Protein AF-A0A482Z5P5-F1 (afdb_monomer_lite)

Foldseek 3Di:
DDDDDDDDDDDPPPPPPPDVVQLVLQFLAQAKKKKWKFFADALPPVRTDDTQDIDTFHAHQVDPASDWFRWDDDPPDDIWGWGWHTHRQKIKIFGCVVVVPDLRPKDAAQGWIDMKIFRPVCPHAFWLDKDKDQVLAAPQQDPVSWDDFGTMTDRTRNRGIAGDQVVPPDDDDDRPDHQQACVDPVRGSGMMMMRTGGQRPDDDDVVLVVLLLVLCCVVCCVQAVDWDDFTHDNSWRWIAHPVRRKIWTDHHQWTWIADPVVVGIDTPGGPVLSSFVSPDDPVLVVVVLVVVCVVCVVQAPDWDPFDDDPQWGWIARPVNRKIWTDTSQWIWIADVVVVGIDTPGGPVVD

Radius of gyration: 29.52 Å; chains: 1; bounding box: 76×57×91 Å

pLDDT: mean 81.05, std 18.07, range [24.02, 98.38]

Structure (mmCIF, N/CA/C/O backbone):
data_AF-A0A482Z5P5-F1
#
_entry.id   AF-A0A482Z5P5-F1
#
loop_
_atom_site.group_PDB
_atom_site.id
_atom_site.type_symbol
_atom_site.label_atom_id
_atom_site.label_alt_id
_atom_site.label_comp_id
_atom_site.label_asym_id
_atom_site.label_entity_id
_atom_site.label_seq_id
_atom_site.pdbx_PDB_ins_code
_atom_site.Cartn_x
_atom_site.Cartn_y
_atom_site.Cartn_z
_atom_site.occupancy
_atom_site.B_iso_or_equiv
_atom_site.auth_seq_id
_atom_site.auth_comp_id
_atom_site.auth_asym_id
_atom_site.auth_atom_id
_atom_site.pdbx_PDB_model_num
ATOM 1 N N . MET A 1 1 ? -52.130 28.097 5.987 1.00 41.81 1 MET A N 1
ATOM 2 C CA . MET A 1 1 ? -51.479 27.699 4.724 1.00 41.81 1 MET A CA 1
ATOM 3 C C . MET A 1 1 ? -51.008 28.960 4.010 1.00 41.81 1 MET A C 1
ATOM 5 O O . MET A 1 1 ? -51.827 29.664 3.442 1.00 41.81 1 MET A O 1
ATOM 9 N N . ASN A 1 2 ? -49.731 29.311 4.159 1.00 24.73 2 ASN A N 1
ATOM 10 C CA . ASN A 1 2 ? -48.954 30.056 3.166 1.00 24.73 2 ASN A CA 1
ATOM 11 C C . ASN A 1 2 ? -47.502 30.125 3.643 1.00 24.73 2 ASN A C 1
ATOM 13 O O . ASN A 1 2 ? -47.213 30.631 4.726 1.00 24.73 2 ASN A O 1
ATOM 17 N N . PHE A 1 3 ? -46.623 29.542 2.836 1.00 25.72 3 PHE A N 1
ATOM 18 C CA . PHE A 1 3 ? -45.192 29.434 3.066 1.00 25.72 3 PHE A CA 1
ATOM 19 C C . PHE A 1 3 ? -44.537 30.815 2.976 1.00 25.72 3 PHE A C 1
ATOM 21 O O . PHE A 1 3 ? -44.643 31.492 1.953 1.00 25.72 3 PHE A O 1
ATOM 28 N N . LYS A 1 4 ? -43.808 31.214 4.022 1.00 24.47 4 LYS A N 1
ATOM 29 C CA . LYS A 1 4 ? -42.793 32.263 3.908 1.00 24.47 4 LYS A CA 1
ATOM 30 C C . LYS A 1 4 ? -41.506 31.619 3.398 1.00 24.47 4 LYS A C 1
ATOM 32 O O . LYS A 1 4 ? -40.891 30.823 4.099 1.00 24.47 4 LYS A O 1
ATOM 37 N N . LYS A 1 5 ? -41.131 31.974 2.166 1.00 26.45 5 LYS A N 1
ATOM 38 C CA . LYS A 1 5 ? -39.799 31.749 1.598 1.00 26.45 5 LYS A CA 1
ATOM 39 C C . LYS A 1 5 ? -38.759 32.429 2.487 1.00 26.45 5 LYS A C 1
ATOM 41 O O . LYS A 1 5 ? -38.829 33.641 2.682 1.00 26.45 5 LYS A O 1
ATOM 46 N N . ILE A 1 6 ? -37.807 31.649 2.984 1.00 25.47 6 ILE A N 1
ATOM 47 C CA . ILE A 1 6 ? -36.538 32.155 3.498 1.00 25.47 6 ILE A CA 1
ATOM 48 C C . ILE A 1 6 ? -35.552 32.067 2.335 1.00 25.47 6 ILE A C 1
ATOM 50 O O . ILE A 1 6 ? -35.284 30.991 1.807 1.00 25.47 6 ILE A O 1
ATOM 54 N N . THR A 1 7 ? -35.095 33.228 1.890 1.00 30.42 7 THR A N 1
ATOM 55 C CA . THR A 1 7 ? -33.962 33.409 0.981 1.00 30.42 7 THR A CA 1
ATOM 56 C C . THR A 1 7 ? -32.735 33.797 1.795 1.00 30.42 7 THR A C 1
ATOM 58 O O . THR A 1 7 ? -32.879 34.507 2.791 1.00 30.42 7 THR A O 1
ATOM 61 N N . ALA A 1 8 ? -31.568 33.422 1.259 1.00 24.61 8 ALA A N 1
ATOM 62 C CA . ALA A 1 8 ? -30.198 33.658 1.730 1.00 24.61 8 ALA A CA 1
ATOM 63 C C . ALA A 1 8 ? -29.669 32.525 2.641 1.00 24.61 8 ALA A C 1
ATOM 65 O O . ALA A 1 8 ? -30.400 32.007 3.472 1.00 24.61 8 ALA A O 1
ATOM 66 N N . TYR A 1 9 ? -28.446 32.019 2.489 1.00 24.72 9 TYR A N 1
ATOM 67 C CA . TYR A 1 9 ? -27.211 32.657 2.040 1.00 24.72 9 TYR A CA 1
ATOM 68 C C . TYR A 1 9 ? -26.299 31.670 1.289 1.00 24.72 9 TYR A C 1
ATOM 70 O O . TYR A 1 9 ? -26.324 30.474 1.547 1.00 24.72 9 TYR A O 1
ATOM 78 N N . SER A 1 10 ? -25.512 32.236 0.372 1.00 24.02 10 SER A N 1
ATOM 79 C CA . SER A 1 10 ? -24.169 31.841 -0.064 1.00 24.02 10 SER A CA 1
ATOM 80 C C . SER A 1 10 ? -23.737 30.383 0.135 1.00 24.02 10 SER A C 1
ATOM 82 O O . SER A 1 10 ? -23.422 29.964 1.246 1.00 24.02 10 SER A O 1
ATOM 84 N N . LEU A 1 11 ? -23.552 29.673 -0.985 1.00 24.98 11 LEU A N 1
ATOM 85 C CA . LEU A 1 11 ? -22.510 28.653 -1.081 1.00 24.98 11 LEU A CA 1
ATOM 86 C C . LEU A 1 11 ? -21.172 29.312 -0.705 1.00 24.98 11 LEU A C 1
ATOM 88 O O . LEU A 1 11 ? -20.537 29.955 -1.538 1.00 24.98 11 LEU A O 1
ATOM 92 N N . LEU A 1 12 ? -20.741 29.165 0.546 1.00 24.78 12 LEU A N 1
ATOM 93 C CA . LEU A 1 12 ? -19.316 29.043 0.801 1.00 24.78 12 LEU A CA 1
ATOM 94 C C . LEU A 1 12 ? -18.946 27.652 0.282 1.00 24.78 12 LEU A C 1
ATOM 96 O O . LEU A 1 12 ? -19.248 26.648 0.925 1.00 24.78 12 LEU A O 1
ATOM 100 N N . LEU A 1 13 ? -18.305 27.592 -0.888 1.00 25.50 13 LEU A N 1
ATOM 101 C CA . LEU A 1 13 ? -17.316 26.545 -1.102 1.00 25.50 13 LEU A CA 1
ATOM 102 C C . LEU A 1 13 ? -16.268 26.753 -0.008 1.00 25.50 13 LEU A C 1
ATOM 104 O O . LEU A 1 13 ? -15.369 27.581 -0.144 1.00 25.50 13 LEU A O 1
ATOM 108 N N . ALA A 1 14 ? -16.421 26.046 1.107 1.00 27.75 14 ALA A N 1
ATOM 109 C CA . ALA A 1 14 ? -15.291 25.738 1.953 1.00 27.75 14 ALA A CA 1
ATOM 110 C C . ALA A 1 14 ? -14.408 24.812 1.113 1.00 27.75 14 ALA A C 1
ATOM 112 O O . ALA A 1 14 ? -14.596 23.598 1.091 1.00 27.75 14 ALA A O 1
ATOM 113 N N . GLY A 1 15 ? -13.495 25.414 0.347 1.00 24.78 15 GLY A N 1
ATOM 114 C CA . GLY A 1 15 ? -12.270 24.729 -0.014 1.00 24.78 15 GLY A CA 1
ATOM 115 C C . GLY A 1 15 ? -11.677 24.251 1.300 1.00 24.78 15 GLY A C 1
ATOM 116 O O . GLY A 1 15 ? -11.382 25.065 2.176 1.00 24.78 15 GLY A O 1
ATOM 117 N N . ILE A 1 16 ? -11.621 22.935 1.473 1.00 29.23 16 ILE A N 1
ATOM 118 C CA . ILE A 1 16 ? -10.855 22.327 2.547 1.00 29.23 16 ILE A CA 1
ATOM 119 C C . ILE A 1 16 ? -9.427 22.780 2.269 1.00 29.23 16 ILE A C 1
ATOM 121 O O . ILE A 1 16 ? -8.788 22.307 1.332 1.00 29.23 16 ILE A O 1
ATOM 125 N N . ALA A 1 17 ? -8.969 23.785 3.010 1.00 28.83 17 ALA A N 1
ATOM 126 C CA . ALA A 1 17 ? -7.560 24.088 3.101 1.00 28.83 17 ALA A CA 1
ATOM 127 C C . ALA A 1 17 ? -6.942 22.875 3.798 1.00 28.83 17 ALA A C 1
ATOM 129 O O . ALA A 1 17 ? -6.927 22.801 5.025 1.00 28.83 17 ALA A O 1
ATOM 130 N N . MET A 1 18 ? -6.536 21.880 3.005 1.00 29.53 18 MET A N 1
ATOM 131 C CA . MET A 1 18 ? -5.631 20.846 3.478 1.00 29.53 18 MET A CA 1
ATOM 132 C C . MET A 1 18 ? -4.416 21.590 4.019 1.00 29.53 18 MET A C 1
ATOM 134 O O . MET A 1 18 ? -3.869 22.471 3.347 1.00 29.53 18 MET A O 1
ATOM 138 N N . SER A 1 19 ? -4.074 21.336 5.280 1.00 29.36 19 SER A N 1
ATOM 139 C CA . SER A 1 19 ? -2.863 21.911 5.843 1.00 29.36 19 SER A CA 1
ATOM 140 C C . SER A 1 19 ? -1.690 21.481 4.948 1.00 29.36 19 SER A C 1
ATOM 142 O O . SER A 1 19 ? -1.684 20.350 4.460 1.00 29.36 19 SER A O 1
ATOM 144 N N . PRO A 1 20 ? -0.675 22.334 4.732 1.00 33.88 20 PRO A N 1
ATOM 145 C CA . PRO A 1 20 ? 0.528 21.925 4.007 1.00 33.88 20 PRO A CA 1
ATOM 146 C C . PRO A 1 20 ? 1.184 20.674 4.621 1.00 33.88 20 PRO A C 1
ATOM 148 O O . PRO A 1 20 ? 1.916 19.969 3.946 1.00 33.88 20 PRO A O 1
ATOM 151 N N . HIS A 1 21 ? 0.899 20.384 5.896 1.00 33.69 21 HIS A N 1
ATOM 152 C CA . HIS A 1 21 ? 1.385 19.206 6.615 1.00 33.69 21 HIS A CA 1
ATOM 153 C C . HIS A 1 21 ? 0.629 17.921 6.226 1.00 33.69 21 HIS A C 1
ATOM 155 O O . HIS A 1 21 ? 1.246 16.871 6.154 1.00 33.69 21 HIS A O 1
ATOM 161 N N . ALA A 1 22 ? -0.671 17.999 5.907 1.00 34.62 22 ALA A N 1
ATOM 162 C CA . ALA A 1 22 ? -1.450 16.852 5.426 1.00 34.62 22 ALA A CA 1
ATOM 163 C C . ALA A 1 22 ? -1.138 16.486 3.962 1.00 34.62 22 ALA A C 1
ATOM 165 O O . ALA A 1 22 ? -1.352 15.349 3.560 1.00 34.62 22 ALA A O 1
ATOM 166 N N . LEU A 1 23 ? -0.639 17.444 3.169 1.00 38.25 23 LEU A N 1
ATOM 167 C CA . LEU A 1 23 ? -0.123 17.180 1.819 1.00 38.25 23 LEU A CA 1
ATOM 168 C C . LEU A 1 23 ? 1.285 16.567 1.859 1.00 38.25 23 LEU A C 1
ATOM 170 O O . LEU A 1 23 ? 1.574 15.694 1.051 1.00 38.25 23 LEU A O 1
ATOM 174 N N . ALA A 1 24 ? 2.126 16.971 2.819 1.00 48.16 24 ALA A N 1
ATOM 175 C CA . ALA A 1 24 ? 3.441 16.365 3.036 1.00 48.16 24 ALA A CA 1
ATOM 176 C C . ALA A 1 24 ? 3.346 14.906 3.525 1.00 48.16 24 ALA A C 1
ATOM 178 O O . ALA A 1 24 ? 4.151 14.081 3.126 1.00 48.16 24 ALA A O 1
ATOM 179 N N . ALA A 1 25 ? 2.327 14.563 4.323 1.00 56.69 25 ALA A N 1
ATOM 180 C CA . ALA A 1 25 ? 2.115 13.201 4.831 1.00 56.69 25 ALA A CA 1
ATOM 181 C C . ALA A 1 25 ? 1.677 12.174 3.765 1.00 56.69 25 ALA A C 1
ATOM 183 O O . ALA A 1 25 ? 1.502 11.005 4.082 1.00 56.69 25 ALA A O 1
ATOM 184 N N . GLN A 1 26 ? 1.450 12.589 2.517 1.00 74.25 26 GLN A N 1
ATOM 185 C CA . GLN A 1 26 ? 1.104 11.698 1.404 1.00 74.25 26 GLN A CA 1
ATOM 186 C C . GLN A 1 26 ? 1.972 12.012 0.187 1.00 74.25 26 GLN A C 1
ATOM 188 O O . GLN A 1 26 ? 1.473 12.048 -0.933 1.00 74.25 26 GLN A O 1
ATOM 193 N N . SER A 1 27 ? 3.246 12.315 0.410 1.00 84.69 27 SER A N 1
ATOM 194 C CA . SER A 1 27 ? 4.176 12.719 -0.636 1.00 84.69 27 SER A CA 1
ATOM 195 C C . SER A 1 27 ? 5.516 12.020 -0.454 1.00 84.69 27 SER A C 1
ATOM 197 O O . SER A 1 27 ? 5.921 11.742 0.670 1.00 84.69 27 SER A O 1
ATOM 199 N N . PHE A 1 28 ? 6.208 11.778 -1.562 1.00 90.62 28 PHE A N 1
ATOM 200 C CA . PHE A 1 28 ? 7.617 11.416 -1.577 1.00 90.62 28 PHE A CA 1
ATOM 201 C C . PHE A 1 28 ? 8.523 12.616 -1.255 1.00 90.62 28 PHE A C 1
ATOM 203 O O . PHE A 1 28 ? 9.657 12.414 -0.836 1.00 90.62 28 PHE A O 1
ATOM 210 N N . ASP A 1 29 ? 8.045 13.857 -1.418 1.00 88.88 29 ASP A N 1
ATOM 211 C CA . ASP A 1 29 ? 8.846 15.083 -1.275 1.00 88.88 29 ASP A CA 1
ATOM 212 C C . ASP A 1 29 ? 9.630 15.136 0.047 1.00 88.88 29 ASP A C 1
ATOM 214 O O . ASP A 1 29 ? 9.062 15.095 1.141 1.00 88.88 29 ASP A O 1
ATOM 218 N N . GLY A 1 30 ? 10.955 15.252 -0.058 1.00 84.25 30 GLY A N 1
ATOM 219 C CA . GLY A 1 30 ? 11.864 15.315 1.085 1.00 84.25 30 GLY A CA 1
ATOM 220 C C . GLY A 1 30 ? 12.262 13.962 1.685 1.00 84.25 30 GLY A C 1
ATOM 221 O O . GLY A 1 30 ? 13.045 13.954 2.638 1.00 84.25 30 GLY A O 1
ATOM 222 N N . HIS A 1 31 ? 11.783 12.846 1.131 1.00 89.12 31 HIS A N 1
ATOM 223 C CA . HIS A 1 31 ? 12.165 11.492 1.525 1.00 89.12 31 HIS A CA 1
ATOM 224 C C . HIS A 1 31 ? 13.231 10.910 0.591 1.00 89.12 31 HIS A C 1
ATOM 226 O O . HIS A 1 31 ? 13.295 11.231 -0.598 1.00 89.12 31 HIS A O 1
ATOM 232 N N . THR A 1 32 ? 14.082 10.043 1.135 1.00 93.81 32 THR A N 1
ATOM 233 C CA . THR A 1 32 ? 15.056 9.287 0.341 1.00 93.81 32 THR A CA 1
ATOM 234 C C . THR A 1 32 ? 14.446 7.943 -0.034 1.00 93.81 32 THR A C 1
ATOM 236 O O . THR A 1 32 ? 14.046 7.186 0.844 1.00 93.81 32 THR A O 1
ATOM 239 N N . VAL A 1 33 ? 14.413 7.632 -1.328 1.00 96.81 33 VAL A N 1
ATOM 240 C CA . VAL A 1 33 ? 13.969 6.337 -1.854 1.00 96.81 33 VAL A CA 1
ATOM 241 C C . VAL A 1 33 ? 15.166 5.643 -2.488 1.00 96.81 33 VAL A C 1
ATOM 243 O O . VAL A 1 33 ? 15.845 6.221 -3.339 1.00 96.81 33 VAL A O 1
ATOM 246 N N . ASN A 1 34 ? 15.438 4.403 -2.090 1.00 98.06 34 ASN A N 1
ATOM 247 C CA . ASN A 1 34 ? 16.400 3.576 -2.803 1.00 98.06 34 ASN A CA 1
ATOM 248 C C . ASN A 1 34 ? 15.752 3.051 -4.085 1.00 98.06 34 ASN A C 1
ATOM 250 O O . ASN A 1 34 ? 14.667 2.473 -4.052 1.00 98.06 34 ASN A O 1
ATOM 254 N N . VAL A 1 35 ? 16.413 3.283 -5.212 1.00 98.19 35 VAL A N 1
ATOM 255 C CA . VAL A 1 35 ? 16.002 2.820 -6.533 1.00 98.19 35 VAL A CA 1
ATOM 256 C C . VAL A 1 35 ? 17.023 1.802 -7.006 1.00 98.19 35 VAL A C 1
ATOM 258 O O . VAL A 1 35 ? 18.188 2.147 -7.214 1.00 98.19 35 VAL A O 1
ATOM 261 N N . ALA A 1 36 ? 16.584 0.566 -7.209 1.00 97.06 36 ALA A N 1
ATOM 262 C CA . ALA A 1 36 ? 17.395 -0.521 -7.730 1.00 97.06 36 ALA A CA 1
ATOM 263 C C . ALA A 1 36 ? 16.832 -1.048 -9.053 1.00 97.06 36 ALA A C 1
ATOM 265 O O . ALA A 1 36 ? 15.624 -1.012 -9.289 1.00 97.06 36 ALA A O 1
ATOM 266 N N . PHE A 1 37 ? 17.715 -1.551 -9.914 1.00 95.38 37 PHE A N 1
ATOM 267 C CA . PHE A 1 37 ? 17.340 -2.390 -11.047 1.00 95.38 37 PHE A CA 1
ATOM 268 C C . PHE A 1 37 ? 17.748 -3.829 -10.764 1.00 95.38 37 PHE A C 1
ATOM 270 O O . PHE A 1 37 ? 18.923 -4.115 -10.509 1.00 95.38 37 PHE A O 1
ATOM 277 N N . GLU A 1 38 ? 16.767 -4.718 -10.794 1.00 94.94 38 GLU A N 1
ATOM 278 C CA . GLU A 1 38 ? 16.875 -6.087 -10.307 1.00 94.94 38 GLU A CA 1
ATOM 279 C C . GLU A 1 38 ? 16.501 -7.095 -11.395 1.00 94.94 38 GLU A C 1
ATOM 281 O O . GLU A 1 38 ? 15.700 -6.811 -12.287 1.00 94.94 38 GLU A O 1
ATOM 286 N N . ILE A 1 39 ? 17.081 -8.290 -11.306 1.00 92.69 39 ILE A N 1
ATOM 287 C CA . ILE A 1 39 ? 16.745 -9.465 -12.112 1.00 92.69 39 ILE A CA 1
ATOM 288 C C . ILE A 1 39 ? 16.196 -10.532 -11.161 1.00 92.69 39 ILE A C 1
ATOM 290 O O . ILE A 1 39 ? 16.843 -10.852 -10.162 1.00 92.69 39 ILE A O 1
ATOM 294 N N . TRP A 1 40 ? 15.038 -11.110 -11.483 1.00 94.12 40 TRP A N 1
ATOM 295 C CA . TRP A 1 40 ? 14.345 -12.097 -10.646 1.00 94.12 40 TRP A CA 1
ATOM 296 C C . TRP A 1 40 ? 14.181 -13.447 -11.357 1.00 94.12 40 TRP A C 1
ATOM 298 O O . TRP A 1 40 ? 14.089 -13.530 -12.585 1.00 94.12 40 TRP A O 1
ATOM 308 N N . ASP A 1 41 ? 14.118 -14.525 -10.575 1.00 91.25 41 ASP A N 1
ATOM 309 C CA . ASP A 1 41 ? 13.828 -15.878 -11.061 1.00 91.25 41 ASP A CA 1
ATOM 310 C C . ASP A 1 41 ? 12.314 -16.076 -11.226 1.00 91.25 41 ASP A C 1
ATOM 312 O O . ASP A 1 41 ? 11.608 -16.568 -10.342 1.00 91.25 41 ASP A O 1
ATOM 316 N N . GLY A 1 42 ? 11.808 -15.660 -12.386 1.00 88.69 42 GLY A N 1
ATOM 317 C CA . GLY A 1 42 ? 10.381 -15.691 -12.695 1.00 88.69 42 GLY A CA 1
ATOM 318 C C . GLY A 1 42 ? 9.633 -14.470 -12.161 1.00 88.69 42 GLY A C 1
ATOM 319 O O . GLY A 1 42 ? 10.218 -13.430 -11.891 1.00 88.69 42 GLY A O 1
ATOM 320 N N . ASP A 1 43 ? 8.304 -14.552 -12.096 1.00 84.44 43 ASP A N 1
ATOM 321 C CA . ASP A 1 43 ? 7.451 -13.395 -11.756 1.00 84.44 43 ASP A CA 1
ATOM 322 C C . ASP A 1 43 ? 7.342 -13.160 -10.238 1.00 84.44 43 ASP A C 1
ATOM 324 O O . ASP A 1 43 ? 6.733 -12.188 -9.799 1.00 84.44 43 ASP A O 1
ATOM 328 N N . ASP A 1 44 ? 7.940 -14.046 -9.440 1.00 82.44 44 ASP A N 1
ATOM 329 C CA . ASP A 1 44 ? 8.051 -13.909 -7.993 1.00 82.44 44 ASP A CA 1
ATOM 330 C C . ASP A 1 44 ? 9.269 -13.044 -7.640 1.00 82.44 44 ASP A C 1
ATOM 332 O O . ASP A 1 44 ? 10.410 -13.510 -7.621 1.00 82.44 44 ASP A O 1
ATOM 336 N N . VAL A 1 45 ? 9.002 -11.774 -7.338 1.00 85.06 45 VAL A N 1
ATOM 337 C CA . VAL A 1 45 ? 10.020 -10.769 -6.986 1.00 85.06 45 VAL A CA 1
ATOM 338 C C . VAL A 1 45 ? 10.791 -11.101 -5.700 1.00 85.06 45 VAL A C 1
ATOM 340 O O . VAL A 1 45 ? 11.830 -10.502 -5.440 1.00 85.06 45 VAL A O 1
ATOM 343 N N . SER A 1 46 ? 10.346 -12.086 -4.906 1.00 83.69 46 SER A N 1
ATOM 344 C CA . SER A 1 46 ? 11.083 -12.535 -3.716 1.00 83.69 46 SER A CA 1
ATOM 345 C C . SER A 1 46 ? 12.335 -13.362 -4.040 1.00 83.69 46 SER A C 1
ATOM 347 O O . SER A 1 46 ? 13.221 -13.496 -3.192 1.00 83.69 46 SER A O 1
ATOM 349 N N . ASN A 1 47 ? 12.446 -13.898 -5.262 1.00 90.50 47 ASN A N 1
ATOM 350 C CA . ASN A 1 47 ? 13.585 -14.703 -5.699 1.00 90.50 47 ASN A CA 1
ATOM 351 C C . ASN A 1 47 ? 14.565 -13.867 -6.542 1.00 90.50 47 ASN A C 1
ATOM 353 O O . ASN A 1 47 ? 14.677 -14.022 -7.760 1.00 90.50 47 ASN A O 1
ATOM 357 N N . LEU A 1 48 ? 15.253 -12.941 -5.870 1.00 93.56 48 LEU A N 1
ATOM 358 C CA . LEU A 1 48 ? 16.249 -12.044 -6.458 1.00 93.56 48 LEU A CA 1
ATOM 359 C C . LEU A 1 48 ? 17.489 -12.810 -6.951 1.00 93.56 48 LEU A C 1
ATOM 361 O O . LEU A 1 48 ? 18.156 -13.500 -6.177 1.00 93.56 48 LEU A O 1
ATOM 365 N N . LEU A 1 49 ? 17.833 -12.633 -8.229 1.00 92.38 49 LEU A N 1
ATOM 366 C CA . LEU A 1 49 ? 19.033 -13.200 -8.848 1.00 92.38 49 LEU A CA 1
ATOM 367 C C . LEU A 1 49 ? 20.208 -12.220 -8.828 1.00 92.38 49 LEU A C 1
ATOM 369 O O . LEU A 1 49 ? 21.331 -12.61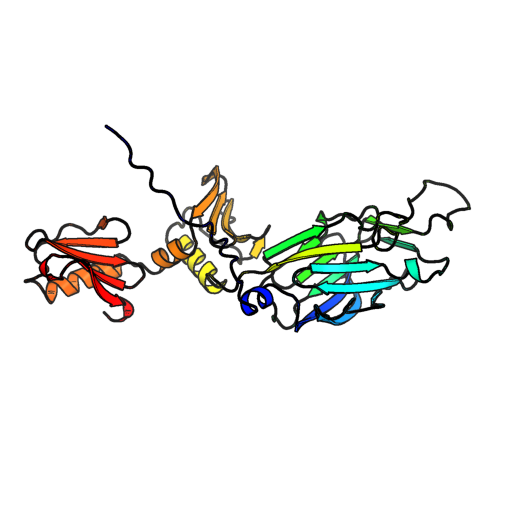7 -8.512 1.00 92.38 49 LEU A O 1
ATOM 373 N N . GLU A 1 50 ? 19.964 -10.955 -9.176 1.00 92.44 50 GLU A N 1
ATOM 374 C CA . GLU A 1 50 ? 21.014 -9.943 -9.324 1.00 92.44 50 GLU A CA 1
ATOM 375 C C . GLU A 1 50 ? 20.461 -8.518 -9.172 1.00 92.44 50 GLU A C 1
ATOM 377 O O . GLU A 1 50 ? 19.340 -8.241 -9.589 1.00 92.44 50 GLU A O 1
ATOM 382 N N . ILE A 1 51 ? 21.274 -7.613 -8.614 1.00 93.38 51 ILE A N 1
ATOM 383 C CA . ILE A 1 51 ? 21.058 -6.158 -8.632 1.00 93.38 51 ILE A CA 1
ATOM 384 C C . ILE A 1 51 ? 22.126 -5.563 -9.547 1.00 93.38 51 ILE A C 1
ATOM 386 O O . ILE A 1 51 ? 23.319 -5.683 -9.262 1.00 93.38 51 ILE A O 1
ATOM 390 N N . THR A 1 52 ? 21.720 -4.932 -10.646 1.00 90.88 52 THR A N 1
ATOM 391 C CA . THR A 1 52 ? 22.658 -4.426 -11.663 1.00 90.88 52 THR A CA 1
ATOM 392 C C . THR A 1 52 ? 23.036 -2.964 -11.436 1.00 90.88 52 THR A C 1
ATOM 394 O O . THR A 1 52 ? 24.095 -2.519 -11.881 1.00 90.88 52 THR A O 1
ATOM 397 N N . ASN A 1 53 ? 22.181 -2.209 -10.744 1.00 93.12 53 ASN A N 1
ATOM 398 C CA . ASN A 1 53 ? 22.448 -0.848 -10.291 1.00 93.12 53 ASN A CA 1
ATOM 399 C C . ASN A 1 53 ? 21.511 -0.483 -9.134 1.00 93.12 53 ASN A C 1
ATOM 401 O O . ASN A 1 53 ? 20.350 -0.880 -9.152 1.00 93.12 53 ASN A O 1
ATOM 405 N N . ASP A 1 54 ? 21.994 0.307 -8.181 1.00 95.50 54 ASP A N 1
ATOM 406 C CA . ASP A 1 54 ? 21.218 0.853 -7.071 1.00 95.50 54 ASP A CA 1
ATOM 407 C C . ASP A 1 54 ? 21.680 2.276 -6.703 1.00 95.50 54 ASP A C 1
ATOM 409 O O . ASP A 1 54 ? 22.875 2.623 -6.764 1.00 95.50 54 ASP A O 1
ATOM 413 N N . LYS A 1 55 ? 20.716 3.137 -6.357 1.00 96.69 55 LYS A N 1
ATOM 414 C CA . LYS A 1 55 ? 20.951 4.517 -5.916 1.00 96.69 55 LYS A CA 1
ATOM 415 C C . LYS A 1 55 ? 19.895 4.991 -4.931 1.00 96.69 55 LYS A C 1
ATOM 417 O O . LYS A 1 55 ? 18.708 4.887 -5.202 1.00 96.69 55 LYS A O 1
ATOM 422 N N . ASP A 1 56 ? 20.351 5.657 -3.879 1.00 97.00 56 ASP A N 1
ATOM 423 C CA . ASP A 1 56 ? 19.493 6.499 -3.052 1.00 97.00 56 ASP A CA 1
ATOM 424 C C . ASP A 1 56 ? 19.187 7.806 -3.794 1.00 97.00 56 ASP A C 1
ATOM 426 O O . ASP A 1 56 ? 20.101 8.524 -4.220 1.00 97.00 56 ASP A O 1
ATOM 430 N N . VAL A 1 57 ? 17.900 8.104 -3.960 1.00 96.44 57 VAL A N 1
ATOM 431 C CA . VAL A 1 57 ? 17.387 9.298 -4.636 1.00 96.44 57 VAL A CA 1
ATOM 432 C C . VAL A 1 57 ? 16.582 10.115 -3.631 1.00 96.44 57 VAL A C 1
ATOM 434 O O . VAL A 1 57 ? 15.651 9.604 -3.015 1.00 96.44 57 VAL A O 1
ATOM 437 N N . LEU A 1 58 ? 16.952 11.385 -3.452 1.00 94.19 58 LEU A N 1
ATOM 438 C CA . LEU A 1 58 ? 16.170 12.331 -2.656 1.00 94.19 58 LEU A CA 1
ATOM 439 C C . LEU A 1 58 ? 15.037 12.876 -3.527 1.00 94.19 58 LEU A C 1
ATOM 441 O O . LEU A 1 58 ? 15.311 13.634 -4.456 1.00 94.19 58 LEU A O 1
ATOM 445 N N . ALA A 1 59 ? 13.803 12.498 -3.210 1.00 93.38 59 ALA A N 1
ATOM 446 C CA . ALA A 1 59 ? 12.609 12.929 -3.924 1.00 93.38 59 ALA A CA 1
ATOM 447 C C . ALA A 1 59 ? 12.316 14.421 -3.697 1.00 93.38 59 ALA A C 1
ATOM 449 O O . ALA A 1 59 ? 12.444 14.922 -2.569 1.00 93.38 59 ALA A O 1
ATOM 450 N N . SER A 1 60 ? 11.937 15.138 -4.759 1.00 87.69 60 SER A N 1
ATOM 451 C CA . SER A 1 60 ? 11.743 16.589 -4.709 1.00 87.69 60 SER A CA 1
ATOM 452 C C . SER A 1 60 ? 10.735 17.097 -5.735 1.00 87.69 60 SER A C 1
ATOM 454 O O . SER A 1 60 ? 11.025 17.184 -6.923 1.00 87.69 60 SER A O 1
ATOM 456 N N . ASP A 1 61 ? 9.635 17.687 -5.261 1.00 86.12 61 ASP A N 1
ATOM 457 C CA . ASP A 1 61 ? 8.624 18.330 -6.127 1.00 86.12 61 ASP A CA 1
ATOM 458 C C . ASP A 1 61 ? 9.172 19.553 -6.904 1.00 86.12 61 ASP A C 1
ATOM 460 O O . ASP A 1 61 ? 8.497 20.154 -7.747 1.00 86.12 61 ASP A O 1
ATOM 464 N N . SER A 1 62 ? 10.384 20.000 -6.564 1.00 83.69 62 SER A N 1
ATOM 465 C CA . SER A 1 62 ? 11.029 21.185 -7.136 1.00 83.69 62 SER A CA 1
ATOM 466 C C . SER A 1 62 ? 12.066 20.877 -8.216 1.00 83.69 62 SER A C 1
ATOM 468 O O . SER A 1 62 ? 12.556 21.809 -8.863 1.00 83.69 62 SER A O 1
ATOM 470 N N . THR A 1 63 ? 12.409 19.602 -8.403 1.00 85.88 63 THR A N 1
ATOM 471 C CA . THR A 1 63 ? 13.381 19.125 -9.393 1.00 85.88 63 THR A CA 1
ATOM 472 C C . THR A 1 63 ? 12.673 18.172 -10.353 1.00 85.88 63 THR A C 1
ATOM 474 O O . THR A 1 63 ? 11.687 17.561 -9.985 1.00 85.88 63 THR A O 1
ATOM 477 N N . TYR A 1 64 ? 13.098 18.133 -11.618 1.00 90.62 64 TYR A N 1
ATOM 478 C CA . TYR A 1 64 ? 12.542 17.196 -12.593 1.00 90.62 64 TYR A CA 1
ATOM 479 C C . TYR A 1 64 ? 13.584 16.875 -13.676 1.00 90.62 64 TYR A C 1
ATOM 481 O O . TYR A 1 64 ? 14.056 17.815 -14.337 1.00 90.62 64 TYR A O 1
ATOM 489 N N . PRO A 1 65 ? 13.907 15.592 -13.910 1.00 95.06 65 PRO A N 1
ATOM 490 C CA . PRO A 1 65 ? 13.630 14.458 -13.023 1.00 95.06 65 PRO A CA 1
ATOM 491 C C . PRO A 1 65 ? 14.535 14.504 -11.775 1.00 95.06 65 PRO A C 1
ATOM 493 O O . PRO A 1 65 ? 15.613 15.108 -11.810 1.00 95.06 65 PRO A O 1
ATOM 496 N N . ASP A 1 66 ? 14.141 13.846 -10.686 1.00 96.38 66 ASP A N 1
ATOM 497 C CA . ASP A 1 66 ? 14.978 13.716 -9.478 1.00 96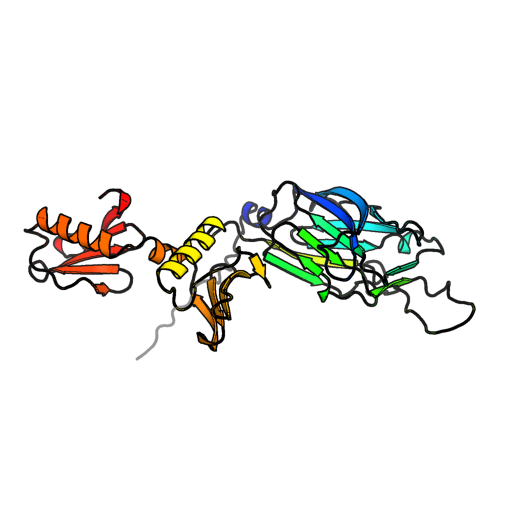.38 66 ASP A CA 1
ATOM 498 C C . ASP A 1 66 ? 16.288 12.953 -9.723 1.00 96.38 66 ASP A C 1
ATOM 500 O O . ASP A 1 66 ? 17.331 13.248 -9.126 1.00 96.38 66 ASP A O 1
ATOM 504 N N . LYS A 1 67 ? 16.263 11.983 -10.638 1.00 96.56 67 LYS A N 1
ATOM 505 C CA . LYS A 1 67 ? 17.437 11.227 -11.061 1.00 96.56 67 LYS A CA 1
ATOM 506 C C . LYS A 1 67 ? 17.446 11.059 -12.577 1.00 96.56 67 LYS A C 1
ATOM 508 O O . LYS A 1 67 ? 16.699 10.252 -13.113 1.00 96.56 67 LYS A O 1
ATOM 513 N N . THR A 1 68 ? 18.354 11.771 -13.247 1.00 94.06 68 THR A N 1
ATOM 514 C CA . THR A 1 68 ? 18.660 11.548 -14.670 1.00 94.06 68 THR A CA 1
ATOM 515 C C . THR A 1 68 ? 19.644 10.400 -14.865 1.00 94.06 68 THR A C 1
ATOM 517 O O . THR A 1 68 ? 20.468 10.131 -13.974 1.00 94.06 68 THR A O 1
ATOM 520 N N . ASP A 1 69 ? 19.630 9.791 -16.048 1.00 89.69 69 ASP A N 1
ATOM 521 C CA . ASP A 1 69 ? 20.632 8.813 -16.494 1.00 89.69 69 ASP A CA 1
ATOM 522 C C . ASP A 1 69 ? 20.853 7.691 -15.458 1.00 89.69 69 ASP A C 1
ATOM 524 O O . ASP A 1 69 ? 21.972 7.385 -15.016 1.00 89.69 69 ASP A O 1
ATOM 528 N N . PHE A 1 70 ? 19.755 7.140 -14.937 1.00 92.25 70 PHE A N 1
ATOM 529 C CA . PHE A 1 70 ? 19.804 5.916 -14.154 1.00 92.25 70 PHE A CA 1
ATOM 530 C C . PHE A 1 70 ? 20.102 4.762 -15.110 1.00 92.25 70 PHE A C 1
ATOM 532 O O . PHE A 1 70 ? 19.206 4.239 -15.774 1.00 92.25 70 PHE A O 1
ATOM 539 N N . TYR A 1 71 ? 21.380 4.391 -15.192 1.00 88.31 71 TYR A N 1
ATOM 540 C CA . TYR A 1 71 ? 21.795 3.309 -16.070 1.00 88.31 71 TYR A CA 1
ATOM 541 C C . TYR A 1 71 ? 21.249 1.963 -15.576 1.00 88.31 71 TYR A C 1
ATOM 543 O O . TYR A 1 71 ? 21.307 1.629 -14.390 1.00 88.31 71 TYR A O 1
ATOM 551 N N . VAL A 1 72 ? 20.768 1.160 -16.506 1.00 84.50 72 VAL A N 1
ATOM 552 C CA . VAL A 1 72 ? 20.389 -0.234 -16.330 1.00 84.50 72 VAL A CA 1
ATOM 553 C C . VAL A 1 72 ? 21.246 -1.049 -17.286 1.00 84.50 72 VAL A C 1
ATOM 555 O O . VAL A 1 72 ? 21.525 -0.637 -18.413 1.00 84.50 72 VAL A O 1
ATOM 558 N N . SER A 1 73 ? 21.732 -2.189 -16.817 1.00 75.56 73 SER A N 1
ATOM 559 C CA . SER A 1 73 ? 22.546 -3.094 -17.618 1.00 75.56 73 SER A CA 1
ATOM 560 C C . SER A 1 73 ? 22.012 -4.504 -17.464 1.00 75.56 73 SER A C 1
ATOM 562 O O . SER A 1 73 ? 21.420 -4.857 -16.448 1.00 75.56 73 SER A O 1
ATOM 564 N N . SER A 1 74 ? 22.215 -5.330 -18.483 1.00 64.19 74 SER A N 1
ATOM 565 C CA . SER A 1 74 ? 22.019 -6.768 -18.353 1.00 64.19 74 SER A CA 1
ATOM 566 C C . SER A 1 74 ? 23.147 -7.498 -19.081 1.00 64.19 74 SER A C 1
ATOM 568 O O . SER A 1 74 ? 23.780 -6.899 -19.951 1.00 64.19 74 SER A O 1
ATOM 570 N N . PRO A 1 75 ? 23.421 -8.773 -18.758 1.00 58.81 75 PRO A N 1
ATOM 571 C CA . PRO A 1 75 ? 24.511 -9.526 -19.382 1.00 58.81 75 PRO A CA 1
ATOM 572 C C . PRO A 1 75 ? 24.455 -9.577 -20.919 1.00 58.81 75 PRO A C 1
ATOM 574 O O . PRO A 1 75 ? 25.494 -9.757 -21.553 1.00 58.81 75 PRO A O 1
ATOM 577 N N . ASP A 1 76 ? 23.262 -9.403 -21.498 1.00 56.97 76 ASP A N 1
ATOM 578 C CA . ASP A 1 76 ? 22.981 -9.574 -22.924 1.00 56.97 76 ASP A CA 1
ATOM 579 C C . ASP A 1 76 ? 22.705 -8.260 -23.680 1.00 56.97 76 ASP A C 1
ATOM 581 O O . ASP A 1 76 ? 22.483 -8.311 -24.891 1.00 56.97 76 ASP A O 1
ATOM 585 N N . VAL A 1 77 ? 22.701 -7.093 -23.012 1.00 57.41 77 VAL A N 1
ATOM 586 C CA . VAL A 1 77 ? 22.310 -5.817 -23.644 1.00 57.41 77 VAL A CA 1
ATOM 587 C C . VAL A 1 77 ? 23.212 -4.643 -23.248 1.00 57.41 77 VAL A C 1
ATOM 589 O O . VAL A 1 77 ? 23.684 -4.569 -22.112 1.00 57.41 77 VAL A O 1
ATOM 592 N N . ASP A 1 78 ? 23.434 -3.732 -24.203 1.00 59.78 78 ASP A N 1
ATOM 593 C CA . ASP A 1 78 ? 24.086 -2.436 -24.002 1.00 59.78 78 ASP A CA 1
ATOM 594 C C . ASP A 1 78 ? 23.364 -1.591 -22.933 1.00 59.78 78 ASP A C 1
ATOM 596 O O . ASP A 1 78 ? 22.189 -1.790 -22.623 1.00 59.78 78 ASP A O 1
ATOM 600 N N . TYR A 1 79 ? 24.112 -0.678 -22.314 1.00 71.19 79 TYR A N 1
ATOM 601 C CA . TYR A 1 79 ? 23.643 0.168 -21.217 1.00 71.19 79 TYR A CA 1
ATOM 602 C C . TYR A 1 79 ? 22.497 1.078 -21.670 1.00 71.19 79 TYR A C 1
ATOM 604 O O . TYR A 1 79 ? 22.618 1.779 -22.674 1.00 71.19 79 TYR A O 1
ATOM 612 N N . PHE A 1 80 ? 21.423 1.110 -20.886 1.00 83.50 80 PHE A N 1
ATOM 613 C CA . PHE A 1 80 ? 20.275 1.981 -21.116 1.00 83.50 80 PHE A CA 1
ATOM 614 C C . PHE A 1 80 ? 20.033 2.893 -19.937 1.00 83.50 80 PHE A C 1
ATOM 616 O O . PHE A 1 80 ? 20.227 2.498 -18.799 1.00 83.50 80 PHE A O 1
ATOM 623 N N . ASP A 1 81 ? 19.520 4.076 -20.205 1.00 89.56 81 ASP A N 1
ATOM 624 C CA . ASP A 1 81 ? 19.305 5.123 -19.232 1.00 89.56 81 ASP A CA 1
ATOM 625 C C . ASP A 1 81 ? 17.811 5.365 -19.053 1.00 89.56 81 ASP A C 1
ATOM 627 O O . ASP A 1 81 ? 17.043 5.462 -20.019 1.00 89.56 81 ASP A O 1
ATOM 631 N N . TRP A 1 82 ? 17.415 5.459 -17.790 1.00 93.44 82 TRP A N 1
ATOM 632 C CA . TRP A 1 82 ? 16.088 5.867 -17.367 1.00 93.44 82 TRP A CA 1
ATOM 633 C C . TRP A 1 82 ? 16.177 7.117 -16.506 1.00 93.44 82 TRP A C 1
ATOM 635 O O . TRP A 1 82 ? 17.059 7.250 -15.661 1.00 93.44 82 TRP A O 1
ATOM 645 N N . ASP A 1 83 ? 15.221 8.008 -16.690 1.00 96.25 83 ASP A N 1
ATOM 646 C CA . ASP A 1 83 ? 14.979 9.121 -15.793 1.00 96.25 83 ASP A CA 1
ATOM 647 C C . ASP A 1 83 ? 13.913 8.710 -14.775 1.00 96.25 83 ASP A C 1
ATOM 649 O O . ASP A 1 83 ? 12.884 8.134 -15.139 1.00 96.25 83 ASP A O 1
ATOM 653 N N . ILE A 1 84 ? 14.169 8.995 -13.499 1.00 98.12 84 ILE A N 1
ATOM 654 C CA . ILE A 1 84 ? 13.288 8.678 -12.373 1.00 98.12 84 ILE A CA 1
ATOM 655 C C . ILE A 1 84 ? 12.901 9.980 -11.685 1.00 98.12 84 ILE A C 1
ATOM 657 O O . ILE A 1 84 ? 13.770 10.764 -11.302 1.00 98.12 84 ILE A O 1
ATOM 661 N N . ASP A 1 85 ? 11.605 10.197 -11.517 1.00 98.06 85 ASP A N 1
ATOM 662 C CA . ASP A 1 85 ? 11.043 11.391 -10.898 1.00 98.06 85 ASP A CA 1
ATOM 663 C C . ASP A 1 85 ? 10.028 11.017 -9.818 1.00 98.06 85 ASP A C 1
ATOM 665 O O . ASP A 1 85 ? 9.199 10.123 -10.020 1.00 98.06 85 ASP A O 1
ATOM 669 N N . PHE A 1 86 ? 10.087 11.710 -8.683 1.00 96.94 86 PHE A N 1
ATOM 670 C CA . PHE A 1 86 ? 9.103 11.620 -7.620 1.00 96.94 86 PHE A CA 1
ATOM 671 C C . PHE A 1 86 ? 8.423 12.977 -7.466 1.00 96.94 86 PHE A C 1
ATOM 673 O O . PHE A 1 86 ? 9.043 13.973 -7.108 1.00 96.94 86 PHE A O 1
ATOM 680 N N . ASN A 1 87 ? 7.115 13.015 -7.699 1.00 91.69 87 ASN A N 1
ATOM 681 C CA . ASN A 1 87 ? 6.341 14.245 -7.599 1.00 91.69 87 ASN A CA 1
ATOM 682 C C . ASN A 1 87 ? 5.044 13.976 -6.851 1.00 91.69 87 ASN A C 1
ATOM 684 O O . ASN A 1 87 ? 4.186 13.213 -7.307 1.00 91.69 87 ASN A O 1
ATOM 688 N N . GLN A 1 88 ? 4.892 14.610 -5.696 1.00 89.38 88 GLN A N 1
ATOM 689 C CA . GLN A 1 88 ? 3.843 14.316 -4.737 1.00 89.38 88 GLN A CA 1
ATOM 690 C C . GLN A 1 88 ? 3.842 12.819 -4.422 1.00 89.38 88 GLN A C 1
ATOM 692 O O . GLN A 1 88 ? 4.818 12.272 -3.928 1.00 89.38 88 GLN A O 1
ATOM 697 N N . ASN A 1 89 ? 2.757 12.126 -4.748 1.00 92.44 89 ASN A N 1
ATOM 698 C CA . ASN A 1 89 ? 2.604 10.693 -4.563 1.00 92.44 89 ASN A CA 1
ATOM 699 C C . ASN A 1 89 ? 2.762 9.896 -5.862 1.00 92.44 89 ASN A C 1
ATOM 701 O O . ASN A 1 89 ? 2.172 8.823 -6.005 1.00 92.44 89 ASN A O 1
ATOM 705 N N . VAL A 1 90 ? 3.479 10.440 -6.842 1.00 96.25 90 VAL A N 1
ATOM 706 C CA . VAL A 1 90 ? 3.680 9.813 -8.146 1.00 96.25 90 VAL A CA 1
ATOM 707 C C . VAL A 1 90 ? 5.148 9.475 -8.337 1.00 96.25 90 VAL A C 1
ATOM 709 O O . VAL A 1 90 ? 6.004 10.328 -8.136 1.00 96.25 90 VAL A O 1
ATOM 712 N N . ILE A 1 91 ? 5.409 8.243 -8.765 1.00 98.38 91 ILE A N 1
ATOM 713 C CA . ILE A 1 91 ? 6.697 7.818 -9.313 1.00 98.38 91 ILE A CA 1
ATOM 714 C C . ILE A 1 91 ? 6.558 7.815 -10.832 1.00 98.38 91 ILE A C 1
ATOM 716 O O . ILE A 1 91 ? 5.656 7.167 -11.366 1.00 98.38 91 ILE A O 1
ATOM 720 N N . GLU A 1 92 ? 7.435 8.512 -11.537 1.00 98.25 92 GLU A N 1
ATOM 721 C CA . GLU A 1 92 ? 7.510 8.514 -12.994 1.00 98.25 92 GLU A CA 1
ATOM 722 C C . GLU A 1 92 ? 8.860 7.955 -13.446 1.00 98.25 92 GLU A C 1
ATOM 724 O O . GLU A 1 92 ? 9.918 8.437 -13.055 1.00 98.25 92 GLU A O 1
ATOM 729 N N . MET A 1 93 ? 8.809 6.916 -14.277 1.00 97.50 93 MET A N 1
ATOM 730 C CA . MET A 1 93 ? 9.967 6.306 -14.925 1.00 97.50 93 MET A CA 1
ATOM 731 C C . MET A 1 93 ? 9.890 6.610 -16.418 1.00 97.50 93 MET A C 1
ATOM 733 O O . MET A 1 93 ? 8.914 6.230 -17.070 1.00 97.50 93 MET A O 1
ATOM 737 N N . THR A 1 94 ? 10.910 7.265 -16.966 1.00 95.50 94 THR A N 1
ATOM 738 C CA . THR A 1 94 ? 11.000 7.595 -18.393 1.00 95.50 94 THR A CA 1
ATOM 739 C C . THR A 1 94 ? 12.233 6.942 -19.005 1.00 95.50 94 THR A C 1
ATOM 741 O O . THR A 1 94 ? 13.350 7.243 -18.605 1.00 95.50 94 THR A O 1
ATOM 744 N N . TYR A 1 95 ? 12.062 6.066 -19.995 1.00 92.56 95 TYR A N 1
ATOM 745 C CA . TYR A 1 95 ? 13.196 5.506 -20.735 1.00 92.56 95 TYR A CA 1
ATOM 746 C C . TYR A 1 95 ? 13.820 6.595 -21.617 1.00 92.56 95 TYR A C 1
ATOM 748 O O . TYR A 1 95 ? 13.195 7.042 -22.579 1.00 92.56 95 TYR A O 1
ATOM 756 N N . ALA A 1 96 ? 15.031 7.036 -21.271 1.00 90.62 96 ALA A N 1
ATOM 757 C CA . ALA A 1 96 ? 15.664 8.242 -21.804 1.00 90.62 96 ALA A CA 1
ATOM 758 C C . ALA A 1 96 ? 16.615 7.962 -22.979 1.00 90.62 96 ALA A C 1
ATOM 760 O O . ALA A 1 96 ? 16.768 8.812 -23.858 1.00 90.62 96 ALA A O 1
ATOM 761 N N . SER A 1 97 ? 17.209 6.762 -23.072 1.00 87.12 97 SER A N 1
ATOM 762 C CA . SER A 1 97 ? 18.156 6.443 -24.162 1.00 87.12 97 SER A CA 1
ATOM 763 C C . SER A 1 97 ? 17.559 6.562 -25.564 1.00 87.12 97 SER A C 1
ATOM 765 O O . SER A 1 97 ? 18.299 6.810 -26.514 1.00 87.12 97 SER A O 1
ATOM 767 N N . ILE A 1 98 ? 16.235 6.447 -25.706 1.00 82.12 98 ILE A N 1
ATOM 768 C CA . ILE A 1 98 ? 15.539 6.690 -26.977 1.00 82.12 98 ILE A CA 1
ATOM 769 C C . ILE A 1 98 ? 15.765 8.108 -27.526 1.00 82.12 98 ILE A C 1
ATOM 771 O O . ILE A 1 98 ? 15.776 8.318 -28.738 1.00 82.12 98 ILE A O 1
ATOM 775 N N . GLU A 1 99 ? 16.006 9.087 -26.651 1.00 75.00 99 GLU A N 1
ATOM 776 C CA . GLU A 1 99 ? 16.230 10.486 -27.026 1.00 75.00 99 GLU A CA 1
ATOM 777 C C . GLU A 1 99 ? 17.701 10.798 -27.342 1.00 75.00 99 GLU A C 1
ATOM 779 O O . GLU A 1 99 ? 18.000 11.802 -27.997 1.00 75.00 99 GLU A O 1
ATOM 784 N N . ALA A 1 100 ? 18.632 9.924 -26.942 1.00 68.56 100 ALA A N 1
ATOM 785 C CA . ALA A 1 100 ? 20.073 10.127 -27.104 1.00 68.56 100 ALA A CA 1
ATOM 786 C C . ALA A 1 100 ? 20.551 10.075 -28.572 1.00 68.56 100 ALA A C 1
ATOM 788 O O . ALA A 1 100 ? 21.724 10.340 -28.845 1.00 68.56 100 ALA A O 1
ATOM 789 N N . ASN A 1 101 ? 19.649 9.818 -29.534 1.00 55.72 101 ASN A N 1
ATOM 790 C CA . ASN A 1 101 ? 19.931 9.761 -30.976 1.00 55.72 101 ASN A CA 1
ATOM 791 C C . ASN A 1 101 ? 21.022 8.743 -31.355 1.00 55.72 101 ASN A C 1
ATOM 793 O O . ASN A 1 101 ? 21.648 8.871 -32.413 1.00 55.72 101 ASN A O 1
ATOM 797 N N . ASP A 1 102 ? 21.246 7.732 -30.517 1.00 60.47 102 ASP A N 1
ATOM 798 C CA . ASP A 1 102 ? 22.047 6.584 -30.910 1.00 60.47 102 ASP A CA 1
ATOM 799 C C . ASP A 1 102 ? 21.181 5.650 -31.759 1.00 60.47 102 ASP A C 1
ATOM 801 O O . ASP A 1 102 ? 19.999 5.469 -31.486 1.00 60.47 102 ASP A O 1
ATOM 805 N N . TYR A 1 103 ? 21.725 5.076 -32.826 1.00 58.12 103 TYR A N 1
ATOM 806 C CA . TYR A 1 103 ? 20.941 4.154 -33.648 1.00 58.12 103 TYR A CA 1
ATOM 807 C C . TYR A 1 103 ? 20.668 2.833 -32.930 1.00 58.12 103 TYR A C 1
ATOM 809 O O . TYR A 1 103 ? 19.915 2.057 -33.490 1.00 58.12 103 TYR A O 1
ATOM 817 N N . ASP A 1 104 ? 21.208 2.625 -31.725 1.00 63.59 104 ASP A N 1
ATOM 818 C CA . ASP A 1 104 ? 21.191 1.366 -30.977 1.00 63.59 104 ASP A CA 1
ATOM 819 C C . ASP A 1 104 ? 20.297 1.403 -29.708 1.00 63.59 104 ASP A C 1
ATOM 821 O O . ASP A 1 104 ? 20.431 0.551 -28.830 1.00 63.59 104 ASP A O 1
ATOM 825 N N . TYR A 1 105 ? 19.359 2.360 -29.577 1.00 69.88 105 TYR A N 1
ATOM 826 C CA . TYR A 1 105 ? 18.358 2.303 -28.496 1.00 69.88 105 TYR A CA 1
ATOM 827 C C . TYR A 1 105 ? 17.360 1.161 -28.762 1.00 69.88 105 TYR A C 1
ATOM 829 O O . TYR A 1 105 ? 16.489 1.234 -29.631 1.00 69.88 105 TYR A O 1
ATOM 837 N N . GLU A 1 106 ? 17.498 0.055 -28.041 1.00 75.00 106 GLU A N 1
ATOM 838 C CA . GLU A 1 106 ? 16.543 -1.043 -28.122 1.00 75.00 106 GLU A CA 1
ATOM 839 C C . GLU A 1 106 ? 16.575 -1.872 -26.849 1.00 75.00 106 GLU A C 1
ATOM 841 O O . GLU A 1 106 ? 17.514 -2.627 -26.621 1.00 75.00 106 GLU A O 1
ATOM 846 N N . TYR A 1 107 ? 15.511 -1.804 -26.053 1.00 82.44 107 TYR A N 1
ATOM 847 C CA . TYR A 1 107 ? 15.324 -2.777 -24.987 1.00 82.44 107 TYR A CA 1
ATOM 848 C C . TYR A 1 107 ? 14.083 -3.629 -25.257 1.00 82.44 107 TYR A C 1
ATOM 850 O O . TYR A 1 107 ? 13.037 -3.147 -25.693 1.00 82.44 107 TYR A O 1
ATOM 858 N N . SER A 1 108 ? 14.197 -4.923 -24.977 1.00 84.69 108 SER A N 1
ATOM 859 C CA . SER A 1 108 ? 13.076 -5.857 -24.944 1.00 84.69 108 SER A CA 1
ATOM 860 C C . SER A 1 108 ? 13.347 -6.874 -23.847 1.00 84.69 108 SER A C 1
ATOM 862 O O . SER A 1 108 ? 14.338 -7.606 -23.894 1.00 84.69 108 SER A O 1
ATOM 864 N N . TYR A 1 109 ? 12.493 -6.896 -22.827 1.00 85.94 109 TYR A N 1
ATOM 865 C CA . TYR A 1 109 ? 12.687 -7.765 -21.672 1.00 85.94 109 TYR A CA 1
ATOM 866 C C . TYR A 1 109 ? 11.739 -8.954 -21.736 1.00 85.94 109 TYR A C 1
ATOM 868 O O . TYR A 1 109 ? 10.551 -8.840 -21.472 1.00 85.94 109 TYR A O 1
ATOM 876 N N . ILE A 1 110 ? 12.270 -10.129 -22.074 1.00 83.69 110 ILE A N 1
ATOM 877 C CA . ILE A 1 110 ? 11.514 -11.396 -22.051 1.00 83.69 110 ILE A CA 1
ATOM 878 C C . ILE A 1 110 ? 11.557 -12.037 -20.653 1.00 83.69 110 ILE A C 1
ATOM 880 O O . ILE A 1 110 ? 10.658 -12.783 -20.262 1.00 83.69 110 ILE A O 1
ATOM 884 N N . GLU A 1 111 ? 12.613 -11.748 -19.900 1.00 87.81 111 GLU A N 1
ATOM 885 C CA . GLU A 1 111 ? 12.835 -12.228 -18.539 1.00 87.81 111 GLU A CA 1
ATOM 886 C C . GLU A 1 111 ? 12.344 -11.211 -17.508 1.00 87.81 111 GLU A C 1
ATOM 888 O O . GLU A 1 111 ? 12.243 -10.019 -17.800 1.00 87.81 111 GLU A O 1
ATOM 893 N N . SER A 1 112 ? 12.094 -11.684 -16.289 1.00 93.00 112 SER A N 1
ATOM 894 C CA . SER A 1 112 ? 11.695 -10.841 -15.165 1.00 93.00 112 SER A CA 1
ATOM 895 C C . SER A 1 112 ? 12.854 -9.988 -14.678 1.00 93.00 112 SER A C 1
ATOM 897 O O . SER A 1 112 ? 13.780 -10.475 -14.031 1.00 93.00 112 SER A O 1
ATOM 899 N N . LYS A 1 113 ? 12.794 -8.702 -15.004 1.00 92.75 113 LYS A N 1
ATOM 900 C CA . LYS A 1 113 ? 13.707 -7.676 -14.509 1.00 92.75 113 LYS A CA 1
ATOM 901 C C . LYS A 1 113 ? 13.032 -6.318 -14.542 1.00 92.75 113 LYS A C 1
ATOM 903 O O . LYS A 1 113 ? 12.073 -6.124 -15.293 1.00 92.75 113 LYS A O 1
ATOM 908 N N . GLY A 1 114 ? 13.497 -5.388 -13.727 1.00 94.94 114 GLY A N 1
ATOM 909 C CA . GLY A 1 114 ? 12.876 -4.077 -13.636 1.00 94.94 114 GLY A CA 1
ATOM 910 C C . GLY A 1 114 ? 13.276 -3.318 -12.386 1.00 94.94 114 GLY A C 1
ATOM 911 O O . GLY A 1 114 ? 14.349 -3.548 -11.837 1.00 94.94 114 GLY A O 1
ATOM 912 N N . PHE A 1 115 ? 12.419 -2.395 -11.961 1.00 97.62 115 PHE A N 1
ATOM 913 C CA . PHE A 1 115 ? 12.725 -1.478 -10.869 1.00 97.62 115 PHE A CA 1
ATOM 914 C C . PHE A 1 115 ? 12.214 -1.988 -9.528 1.00 97.62 115 PHE A C 1
ATOM 916 O O . PHE A 1 115 ? 11.120 -2.545 -9.438 1.00 97.62 115 PHE A O 1
ATOM 923 N N . HIS A 1 116 ? 12.983 -1.716 -8.485 1.00 98.12 116 HIS A N 1
ATOM 924 C CA . HIS A 1 116 ? 12.585 -1.853 -7.096 1.00 98.12 116 HIS A CA 1
ATOM 925 C C . HIS A 1 116 ? 12.783 -0.499 -6.408 1.00 98.12 116 HIS A C 1
ATOM 927 O O . HIS A 1 116 ? 13.880 0.059 -6.415 1.00 98.12 116 HIS A O 1
ATOM 933 N N . PHE A 1 117 ? 11.697 0.041 -5.862 1.00 98.38 117 PHE A N 1
ATOM 934 C CA . PHE A 1 117 ? 11.681 1.262 -5.065 1.00 98.38 117 PHE A CA 1
ATOM 935 C C . PHE A 1 117 ? 11.486 0.883 -3.606 1.00 98.38 117 PHE A C 1
ATOM 937 O O . PHE A 1 117 ? 10.487 0.241 -3.279 1.00 98.38 117 PHE A O 1
ATOM 944 N N . GLN A 1 118 ? 12.411 1.294 -2.746 1.00 97.06 118 GLN A N 1
ATOM 945 C CA . GLN A 1 118 ? 12.415 0.919 -1.340 1.00 97.06 118 GLN A CA 1
ATOM 946 C C . GLN A 1 118 ? 12.579 2.135 -0.427 1.00 97.06 118 GLN A C 1
ATOM 948 O O . GLN A 1 118 ? 13.518 2.920 -0.574 1.00 97.06 118 GLN A O 1
ATOM 953 N N . ASP A 1 119 ? 11.708 2.243 0.575 1.00 91.88 119 ASP A N 1
ATOM 954 C CA . ASP A 1 119 ? 11.889 3.152 1.709 1.00 91.88 119 ASP A CA 1
ATOM 955 C C . ASP A 1 119 ? 12.826 2.524 2.750 1.00 91.88 119 ASP A C 1
ATOM 957 O O . ASP A 1 119 ? 12.409 1.918 3.739 1.00 91.88 119 ASP A O 1
ATOM 961 N N . THR A 1 120 ? 14.131 2.629 2.505 1.00 81.75 120 THR A N 1
ATOM 962 C CA . THR A 1 120 ? 15.167 2.016 3.353 1.00 81.75 120 THR A CA 1
ATOM 963 C C . THR A 1 120 ? 15.241 2.630 4.749 1.00 81.75 120 THR A C 1
ATOM 965 O O . THR A 1 120 ? 15.652 1.959 5.699 1.00 81.75 120 THR A O 1
ATOM 968 N N . GLU A 1 121 ? 14.845 3.896 4.889 1.00 80.31 121 GLU A N 1
ATOM 969 C CA . GLU A 1 121 ? 14.867 4.628 6.156 1.00 80.31 121 GLU A CA 1
ATOM 970 C C . GLU A 1 121 ? 13.545 4.515 6.931 1.00 80.31 121 GLU A C 1
ATOM 972 O O . GLU A 1 121 ? 13.468 5.005 8.062 1.00 80.31 121 GLU A O 1
ATOM 977 N N . ASN A 1 122 ? 12.532 3.847 6.358 1.00 78.12 122 ASN A N 1
ATOM 978 C CA . ASN A 1 122 ? 11.168 3.774 6.891 1.00 78.12 122 ASN A CA 1
ATOM 979 C C . ASN A 1 122 ? 10.639 5.182 7.236 1.00 78.12 122 ASN A C 1
ATOM 981 O O . ASN A 1 122 ? 10.118 5.435 8.331 1.00 78.12 122 ASN A O 1
ATOM 985 N N . SER A 1 123 ? 10.915 6.123 6.333 1.00 80.62 123 SER A N 1
ATOM 986 C CA . SER A 1 123 ? 10.634 7.546 6.475 1.00 80.62 123 SER A CA 1
ATOM 987 C C . SER A 1 123 ? 9.274 7.932 5.893 1.00 80.62 123 SER A C 1
ATOM 989 O O . SER A 1 123 ? 8.690 8.918 6.344 1.00 80.62 123 SER A O 1
ATOM 991 N N . LEU A 1 124 ? 8.773 7.167 4.924 1.00 84.44 124 LEU A N 1
ATOM 992 C CA . LEU A 1 124 ? 7.456 7.310 4.321 1.00 84.44 124 LEU A CA 1
ATOM 993 C C . LEU A 1 124 ? 6.406 6.588 5.180 1.00 84.44 124 LEU A C 1
ATOM 995 O O . LEU A 1 124 ? 6.724 5.643 5.906 1.00 84.44 124 LEU A O 1
ATOM 999 N N . PRO A 1 125 ? 5.132 7.012 5.132 1.00 82.19 125 PRO A N 1
ATOM 1000 C CA . PRO A 1 125 ? 4.052 6.181 5.645 1.00 82.19 125 PRO A CA 1
ATOM 1001 C C . PRO A 1 125 ? 3.916 4.901 4.814 1.00 82.19 125 PRO A C 1
ATOM 1003 O O . PRO A 1 125 ? 4.252 4.892 3.631 1.00 82.19 125 PRO A O 1
ATOM 1006 N N . ASP A 1 126 ? 3.331 3.861 5.409 1.00 81.62 126 ASP A N 1
ATOM 1007 C CA . ASP A 1 126 ? 3.065 2.600 4.717 1.00 81.62 126 ASP A CA 1
ATOM 1008 C C . ASP A 1 126 ? 2.343 2.820 3.383 1.00 81.62 126 ASP A C 1
ATOM 1010 O O . ASP A 1 126 ? 1.322 3.515 3.299 1.00 81.62 126 ASP A O 1
ATOM 1014 N N . ILE A 1 127 ? 2.827 2.157 2.342 1.00 83.94 127 ILE A N 1
ATOM 1015 C CA . ILE A 1 127 ? 2.157 2.100 1.050 1.00 83.94 127 ILE A CA 1
ATOM 1016 C C . ILE A 1 127 ? 0.955 1.156 1.160 1.00 83.94 127 ILE A C 1
ATOM 1018 O O . ILE A 1 127 ? 1.082 -0.028 1.468 1.00 83.94 127 ILE A O 1
ATOM 1022 N N . ILE A 1 128 ? -0.237 1.678 0.870 1.00 76.75 128 ILE A N 1
ATOM 1023 C CA . ILE A 1 128 ? -1.496 0.917 0.942 1.00 76.75 128 ILE A CA 1
ATOM 1024 C C . ILE A 1 128 ? -2.098 0.632 -0.432 1.00 76.75 128 ILE A C 1
ATOM 1026 O O . ILE A 1 128 ? -2.973 -0.224 -0.555 1.00 76.75 128 ILE A O 1
ATOM 1030 N N . ASN A 1 129 ? -1.672 1.345 -1.474 1.00 83.00 129 ASN A N 1
ATOM 1031 C CA . ASN A 1 129 ? -2.089 1.070 -2.842 1.00 83.00 129 ASN A CA 1
ATOM 1032 C C . ASN A 1 129 ? -1.081 1.624 -3.850 1.00 83.00 129 ASN A C 1
ATOM 1034 O O . ASN A 1 129 ? -0.510 2.692 -3.639 1.00 83.00 129 ASN A O 1
ATOM 1038 N N . VAL A 1 130 ? -0.958 0.958 -4.995 1.00 90.19 130 VAL A N 1
ATOM 1039 C CA . VAL A 1 130 ? -0.230 1.462 -6.161 1.00 90.19 130 VAL A CA 1
ATOM 1040 C C . VAL A 1 130 ? -1.117 1.290 -7.386 1.00 90.19 130 VAL A C 1
ATOM 1042 O O . VAL A 1 130 ? -1.566 0.192 -7.702 1.00 90.19 130 VAL A O 1
ATOM 1045 N N . THR A 1 131 ? -1.404 2.391 -8.076 1.00 91.69 131 THR A N 1
ATOM 1046 C CA . THR A 1 131 ? -2.152 2.389 -9.338 1.00 91.69 131 THR A CA 1
ATOM 1047 C C . THR A 1 131 ? -1.232 2.779 -10.480 1.00 91.69 131 THR A C 1
ATOM 1049 O O . THR A 1 131 ? -0.558 3.802 -10.418 1.00 91.69 131 THR A O 1
ATOM 1052 N N . VAL A 1 132 ? -1.248 1.995 -11.550 1.00 95.44 132 VAL A N 1
ATOM 1053 C CA . VAL A 1 132 ? -0.400 2.210 -12.723 1.00 95.44 132 VAL A CA 1
ATOM 1054 C C . VAL A 1 132 ? -1.155 3.021 -13.781 1.00 95.44 132 VAL A C 1
ATOM 1056 O O . VAL A 1 132 ? -2.235 2.622 -14.220 1.00 95.44 132 VAL A O 1
ATOM 1059 N N . ASP A 1 133 ? -0.580 4.137 -14.229 1.00 93.50 133 ASP A N 1
ATOM 1060 C CA . ASP A 1 133 ? -0.962 4.808 -15.475 1.00 93.50 133 ASP A CA 1
ATOM 1061 C C . ASP A 1 133 ? -0.017 4.352 -16.594 1.00 93.50 133 ASP A C 1
ATOM 1063 O O . ASP A 1 133 ? 1.119 4.811 -16.719 1.00 93.50 133 ASP A O 1
ATOM 1067 N N . ALA A 1 134 ? -0.514 3.415 -17.402 1.00 91.94 134 ALA A N 1
ATOM 1068 C CA . ALA A 1 134 ? 0.208 2.823 -18.523 1.00 91.94 134 ALA A CA 1
ATOM 1069 C C . ALA A 1 134 ? -0.116 3.488 -19.873 1.00 91.94 134 ALA A C 1
ATOM 1071 O O . ALA A 1 134 ? 0.166 2.922 -20.925 1.00 91.94 134 ALA A O 1
ATOM 1072 N N . LYS A 1 135 ? -0.737 4.677 -19.885 1.00 95.06 135 LYS A N 1
ATOM 1073 C CA . LYS A 1 135 ? -1.198 5.325 -21.126 1.00 95.06 135 LYS A CA 1
ATOM 1074 C C . LYS A 1 135 ? -0.088 5.543 -22.161 1.00 95.06 135 LYS A C 1
ATOM 1076 O O . LYS A 1 135 ? -0.369 5.496 -23.358 1.00 95.06 135 LYS A O 1
ATOM 1081 N N . PHE A 1 136 ? 1.124 5.828 -21.695 1.00 95.69 136 PHE A N 1
ATOM 1082 C CA . PHE A 1 136 ? 2.318 6.036 -22.517 1.00 95.69 136 PHE A CA 1
ATOM 1083 C C . PHE A 1 136 ? 3.450 5.087 -22.111 1.00 95.69 136 PHE A C 1
ATOM 1085 O O . PHE A 1 136 ? 4.616 5.390 -22.356 1.00 95.69 136 PHE A O 1
ATOM 1092 N N . ALA A 1 137 ? 3.110 3.965 -21.473 1.00 95.12 137 ALA A N 1
ATOM 1093 C CA . ALA A 1 137 ? 4.091 2.953 -21.121 1.00 95.12 137 ALA A CA 1
ATOM 1094 C C . ALA A 1 137 ? 4.642 2.276 -22.385 1.00 95.12 137 ALA A C 1
ATOM 1096 O O . ALA A 1 137 ? 3.939 2.251 -23.401 1.00 95.12 137 ALA A O 1
ATOM 1097 N N . PRO A 1 138 ? 5.862 1.716 -22.314 1.00 92.75 138 PRO A N 1
ATOM 1098 C CA . PRO A 1 138 ? 6.418 0.868 -23.361 1.00 92.75 138 PRO A CA 1
ATOM 1099 C C . PRO A 1 138 ? 5.451 -0.227 -23.805 1.00 92.75 138 PRO A C 1
ATOM 1101 O O . PRO A 1 138 ? 4.642 -0.726 -23.015 1.00 92.75 138 PRO A O 1
ATOM 1104 N N . ASP A 1 139 ? 5.546 -0.597 -25.077 1.00 90.38 139 ASP A N 1
ATOM 1105 C CA . ASP A 1 139 ? 4.665 -1.594 -25.674 1.00 90.38 139 ASP A CA 1
ATOM 1106 C C . ASP A 1 139 ? 4.770 -2.921 -24.909 1.00 90.38 139 ASP A C 1
ATOM 1108 O O . ASP A 1 139 ? 5.852 -3.311 -24.473 1.00 90.38 139 ASP A O 1
ATOM 1112 N N . ASP A 1 140 ? 3.631 -3.596 -24.730 1.00 91.94 140 ASP A N 1
ATOM 1113 C CA . ASP A 1 140 ? 3.478 -4.851 -23.974 1.00 91.94 140 ASP A CA 1
ATOM 1114 C C . ASP A 1 140 ? 3.868 -4.795 -22.478 1.00 91.94 140 ASP A C 1
ATOM 1116 O O . ASP A 1 140 ? 3.950 -5.832 -21.819 1.00 91.94 140 ASP A O 1
ATOM 1120 N N . PHE A 1 141 ? 4.034 -3.602 -21.891 1.00 94.62 141 PHE A N 1
ATOM 1121 C CA . PHE A 1 141 ? 4.111 -3.461 -20.434 1.00 94.62 141 PHE A CA 1
ATOM 1122 C C . PHE A 1 141 ? 2.819 -3.953 -19.756 1.00 94.62 141 PHE A C 1
ATOM 1124 O O . PHE A 1 141 ? 1.725 -3.492 -20.091 1.00 94.62 141 PHE A O 1
ATOM 1131 N N . ASP A 1 142 ? 2.947 -4.868 -18.787 1.00 94.75 142 ASP A N 1
ATOM 1132 C CA . ASP A 1 142 ? 1.828 -5.427 -18.018 1.00 94.75 142 ASP A CA 1
ATOM 1133 C C . ASP A 1 142 ? 1.724 -4.779 -16.623 1.00 94.75 142 ASP A C 1
ATOM 1135 O O . ASP A 1 142 ? 2.510 -5.101 -15.728 1.00 94.75 142 ASP A O 1
ATOM 1139 N N . PRO A 1 143 ? 0.714 -3.922 -16.376 1.00 93.94 143 PRO A N 1
ATOM 1140 C CA . PRO A 1 143 ? 0.486 -3.314 -15.068 1.00 93.94 143 PRO A CA 1
ATOM 1141 C C . PRO A 1 143 ? 0.268 -4.309 -13.923 1.00 93.94 143 PRO A C 1
ATOM 1143 O O . PRO A 1 143 ? 0.453 -3.939 -12.767 1.00 93.94 143 PRO A O 1
ATOM 1146 N N . ASN A 1 144 ? -0.147 -5.550 -14.208 1.00 92.50 144 ASN A N 1
ATOM 1147 C CA . ASN A 1 144 ? -0.386 -6.562 -13.172 1.00 92.50 144 ASN A CA 1
ATOM 1148 C C . ASN A 1 144 ? 0.910 -7.137 -12.589 1.00 92.50 144 ASN A C 1
ATOM 1150 O O . ASN A 1 144 ? 0.861 -7.824 -11.570 1.00 92.50 144 ASN A O 1
ATOM 1154 N N . LEU A 1 145 ? 2.051 -6.870 -13.228 1.00 94.06 145 LEU A N 1
ATOM 1155 C CA . LEU A 1 145 ? 3.374 -7.233 -12.729 1.00 94.06 145 LEU A CA 1
ATOM 1156 C C . LEU A 1 145 ? 3.983 -6.146 -11.825 1.00 94.06 145 LEU A C 1
ATOM 1158 O O . LEU A 1 145 ? 5.132 -6.274 -11.402 1.00 94.06 145 LEU A O 1
ATOM 1162 N N . VAL A 1 146 ? 3.218 -5.092 -11.511 1.00 94.88 146 VAL A N 1
ATOM 1163 C CA . VAL A 1 146 ? 3.557 -4.138 -10.454 1.00 94.88 146 VAL A CA 1
ATOM 1164 C C . VAL A 1 146 ? 3.001 -4.646 -9.128 1.00 94.88 146 VAL A C 1
ATOM 1166 O O . VAL A 1 146 ? 1.788 -4.786 -8.962 1.00 94.88 146 VAL A O 1
ATOM 1169 N N . THR A 1 147 ? 3.887 -4.914 -8.175 1.00 93.44 147 THR A N 1
ATOM 1170 C CA . THR A 1 147 ? 3.537 -5.384 -6.829 1.00 93.44 147 THR A CA 1
ATOM 1171 C C . THR A 1 147 ? 4.107 -4.440 -5.780 1.00 93.44 147 THR A C 1
ATOM 1173 O O . THR A 1 147 ? 4.995 -3.639 -6.062 1.00 93.44 147 THR A O 1
ATOM 1176 N N . PHE A 1 148 ? 3.562 -4.480 -4.568 1.00 93.31 148 PHE A N 1
ATOM 1177 C CA . PHE A 1 148 ? 4.022 -3.631 -3.477 1.00 93.31 148 PHE A CA 1
ATOM 1178 C C . PHE A 1 148 ? 3.727 -4.267 -2.117 1.00 93.31 148 PHE A C 1
ATOM 1180 O O . PHE A 1 148 ? 2.832 -5.108 -1.993 1.00 93.31 148 PHE A O 1
ATOM 1187 N N . ASP A 1 149 ? 4.461 -3.819 -1.107 1.00 85.25 149 ASP A N 1
ATOM 1188 C CA . ASP A 1 149 ? 4.144 -3.973 0.311 1.00 85.25 149 ASP A CA 1
ATOM 1189 C C . ASP A 1 149 ? 4.254 -2.603 1.008 1.00 85.25 149 ASP A C 1
ATOM 1191 O O . ASP A 1 149 ? 4.247 -1.580 0.329 1.00 85.25 149 ASP A O 1
ATOM 1195 N N . ALA A 1 150 ? 4.328 -2.564 2.342 1.00 82.69 150 ALA A N 1
ATOM 1196 C CA . ALA A 1 150 ? 4.374 -1.315 3.103 1.00 82.69 150 ALA A CA 1
ATOM 1197 C C . ALA A 1 150 ? 5.540 -0.387 2.713 1.00 82.69 150 ALA A C 1
ATOM 1199 O O . ALA A 1 150 ? 5.367 0.827 2.754 1.00 82.69 150 ALA A O 1
ATOM 1200 N N . ASN A 1 151 ? 6.688 -0.946 2.319 1.00 88.94 151 ASN A N 1
ATOM 1201 C CA . ASN A 1 151 ? 7.935 -0.203 2.119 1.00 88.94 151 ASN A CA 1
ATOM 1202 C C . ASN A 1 151 ? 8.569 -0.426 0.741 1.00 88.94 151 ASN A C 1
ATOM 1204 O O . ASN A 1 151 ? 9.555 0.236 0.418 1.00 88.94 151 ASN A O 1
ATOM 1208 N N . ASN A 1 152 ? 8.042 -1.361 -0.052 1.00 94.75 152 ASN A N 1
ATOM 1209 C CA . ASN A 1 152 ? 8.621 -1.761 -1.328 1.00 94.75 152 ASN A CA 1
ATOM 1210 C C . ASN A 1 152 ? 7.590 -1.652 -2.457 1.00 94.75 152 ASN A C 1
ATOM 1212 O O . ASN A 1 152 ? 6.431 -2.035 -2.296 1.00 94.75 152 ASN A O 1
ATOM 1216 N N . ILE A 1 153 ? 8.029 -1.188 -3.627 1.00 97.94 153 ILE A N 1
ATOM 1217 C CA . ILE A 1 153 ? 7.282 -1.254 -4.888 1.00 97.94 153 ILE A CA 1
ATOM 1218 C C . ILE A 1 153 ? 8.180 -1.910 -5.929 1.00 97.94 153 ILE A C 1
ATOM 1220 O O . ILE A 1 153 ? 9.284 -1.435 -6.191 1.00 97.94 153 ILE A O 1
ATOM 1224 N N . TYR A 1 154 ? 7.683 -2.966 -6.561 1.00 98.06 154 TYR A N 1
ATOM 1225 C CA . TYR A 1 154 ? 8.368 -3.687 -7.625 1.00 98.06 154 TYR A CA 1
ATOM 1226 C C . TYR A 1 154 ? 7.663 -3.431 -8.951 1.00 98.06 154 TYR A C 1
ATOM 1228 O O . TYR A 1 154 ? 6.448 -3.586 -9.062 1.00 98.06 154 TYR A O 1
ATOM 1236 N N . VAL A 1 155 ? 8.428 -3.058 -9.971 1.00 97.69 155 VAL A N 1
ATOM 1237 C CA . VAL A 1 155 ? 7.959 -2.822 -11.337 1.00 97.69 155 VAL A CA 1
ATOM 1238 C C . VAL A 1 155 ? 8.665 -3.805 -12.247 1.00 97.69 155 VAL A C 1
ATOM 1240 O O . VAL A 1 155 ? 9.776 -3.546 -12.708 1.00 97.69 155 VAL A O 1
ATOM 1243 N N . ASN A 1 156 ? 8.030 -4.942 -12.514 1.00 95.88 156 ASN A N 1
ATOM 1244 C CA . ASN A 1 156 ? 8.593 -5.929 -13.420 1.00 95.88 156 ASN A CA 1
ATOM 1245 C C . ASN A 1 156 ? 8.256 -5.576 -14.878 1.00 95.88 156 ASN A C 1
ATOM 1247 O O . ASN A 1 156 ? 7.095 -5.478 -15.268 1.00 95.88 156 ASN A O 1
ATOM 1251 N N . LEU A 1 157 ? 9.304 -5.366 -15.677 1.00 94.19 157 LEU A N 1
ATOM 1252 C CA . LEU A 1 157 ? 9.225 -4.923 -17.067 1.00 94.19 157 LEU A CA 1
ATOM 1253 C C . LEU A 1 157 ? 9.141 -6.089 -18.062 1.00 94.19 157 LEU A C 1
ATOM 1255 O O . LEU A 1 157 ? 9.225 -5.862 -19.271 1.00 94.19 157 LEU A O 1
ATOM 1259 N N . LYS A 1 158 ? 8.993 -7.330 -17.590 1.00 92.56 158 LYS A N 1
ATOM 1260 C CA . LYS A 1 158 ? 8.812 -8.507 -18.442 1.00 92.56 158 LYS A CA 1
ATOM 1261 C C . LYS A 1 158 ? 7.678 -8.303 -19.447 1.00 92.56 158 LYS A C 1
ATOM 1263 O O . LYS A 1 158 ? 6.587 -7.865 -19.104 1.00 92.56 158 LYS A O 1
ATOM 1268 N N . GLY A 1 159 ? 7.945 -8.676 -20.690 1.00 89.25 159 GLY A N 1
ATOM 1269 C CA . GLY A 1 159 ? 7.069 -8.472 -21.838 1.00 89.25 159 GLY A CA 1
ATOM 1270 C C . GLY A 1 159 ? 7.244 -7.104 -22.487 1.00 89.25 159 GLY A C 1
ATOM 1271 O O . GLY A 1 159 ? 7.039 -7.001 -23.691 1.00 89.25 159 GLY A O 1
ATOM 1272 N N . SER A 1 160 ? 7.684 -6.087 -21.739 1.00 91.25 160 SER A N 1
ATOM 1273 C CA . SER A 1 160 ? 7.771 -4.732 -22.269 1.00 91.25 160 SER A CA 1
ATOM 1274 C C . SER A 1 160 ? 8.931 -4.559 -23.245 1.00 91.25 160 SER A C 1
ATOM 1276 O O . SER A 1 160 ? 10.006 -5.161 -23.102 1.00 91.25 160 SER A O 1
ATOM 1278 N N . SER A 1 161 ? 8.716 -3.709 -24.242 1.00 87.62 161 SER A N 1
ATOM 1279 C CA . SER A 1 161 ? 9.736 -3.389 -25.228 1.00 87.62 161 SER A CA 1
ATOM 1280 C C . SER A 1 161 ? 9.664 -1.947 -25.690 1.00 87.62 161 SER A C 1
ATOM 1282 O O . SER A 1 161 ? 8.597 -1.339 -25.780 1.00 87.62 161 SER A O 1
ATOM 1284 N N . CYS A 1 162 ? 10.838 -1.415 -26.001 1.00 86.12 162 CYS A N 1
ATOM 1285 C CA . CYS A 1 162 ? 10.978 -0.158 -26.686 1.00 86.12 162 CYS A CA 1
ATOM 1286 C C . CYS A 1 162 ? 12.123 -0.233 -27.681 1.00 86.12 162 CYS A C 1
ATOM 1288 O O . CYS A 1 162 ? 13.294 -0.211 -27.306 1.00 86.12 162 CYS A O 1
ATOM 1290 N N . VAL A 1 163 ? 11.761 -0.370 -28.956 1.00 79.44 163 VAL A N 1
ATOM 1291 C CA . VAL A 1 163 ? 12.699 -0.705 -30.027 1.00 79.44 163 VAL A CA 1
ATOM 1292 C C . VAL A 1 163 ? 12.683 0.354 -31.121 1.00 79.44 163 VAL A C 1
ATOM 1294 O O . VAL A 1 163 ? 11.640 0.945 -31.418 1.00 79.44 163 VAL A O 1
ATOM 1297 N N . ASN A 1 164 ? 13.828 0.577 -31.764 1.00 73.62 164 ASN A N 1
ATOM 1298 C CA . ASN A 1 164 ? 13.895 1.407 -32.959 1.00 73.62 164 ASN A CA 1
ATOM 1299 C C . ASN A 1 164 ? 13.362 0.623 -34.178 1.00 73.62 164 ASN A C 1
ATOM 1301 O O . ASN A 1 164 ? 14.001 -0.332 -34.635 1.00 73.62 164 ASN A O 1
ATOM 1305 N N . PRO A 1 165 ? 12.244 1.043 -34.799 1.00 66.75 165 PRO A N 1
ATOM 1306 C CA . PRO A 1 165 ? 11.646 0.305 -35.911 1.00 66.75 165 PRO A CA 1
ATOM 1307 C C . PRO A 1 165 ? 12.520 0.315 -37.182 1.00 66.75 165 PRO A C 1
ATOM 1309 O O . PRO A 1 165 ? 12.280 -0.466 -38.106 1.00 66.75 165 PRO A O 1
ATOM 1312 N N . SER A 1 166 ? 13.535 1.188 -37.254 1.00 60.00 166 SER A N 1
ATOM 1313 C CA . SER A 1 166 ? 14.407 1.363 -38.424 1.00 60.00 166 SER A CA 1
ATOM 1314 C C . SER A 1 166 ? 15.574 0.370 -38.493 1.00 60.00 166 SER A C 1
ATOM 1316 O O . SER A 1 166 ? 16.105 0.156 -39.585 1.00 60.00 166 SER A O 1
ATOM 1318 N N . ILE A 1 167 ? 15.975 -0.253 -37.378 1.00 58.72 167 ILE A N 1
ATOM 1319 C CA . ILE A 1 167 ? 17.104 -1.208 -37.336 1.00 58.72 167 ILE A CA 1
ATOM 1320 C C . ILE A 1 167 ? 16.713 -2.565 -37.947 1.00 58.72 167 ILE A C 1
ATOM 1322 O O . ILE A 1 167 ? 17.546 -3.267 -38.520 1.00 58.72 167 ILE A O 1
ATOM 1326 N N . LEU A 1 168 ? 15.424 -2.919 -37.938 1.00 54.66 168 LEU A N 1
ATOM 1327 C CA . LEU A 1 168 ? 14.925 -4.246 -38.333 1.00 54.66 168 LEU A CA 1
ATOM 1328 C C . LEU A 1 168 ? 14.913 -4.526 -39.854 1.00 54.66 168 LEU A C 1
ATOM 1330 O O . LEU A 1 168 ? 14.311 -5.499 -40.324 1.00 54.66 168 LEU A O 1
ATOM 1334 N N . ILE A 1 169 ? 15.618 -3.733 -40.665 1.00 46.25 169 ILE A N 1
ATOM 1335 C CA . ILE A 1 169 ? 15.772 -3.989 -42.102 1.00 46.25 169 ILE A CA 1
ATOM 1336 C C . ILE A 1 169 ? 16.919 -4.981 -42.328 1.00 46.25 169 ILE A C 1
ATOM 1338 O O . ILE A 1 169 ? 17.988 -4.609 -42.794 1.00 46.25 169 ILE A O 1
ATOM 1342 N N . THR A 1 170 ? 16.697 -6.261 -42.025 1.00 48.06 170 THR A N 1
ATOM 1343 C CA . THR A 1 170 ? 17.192 -7.410 -42.816 1.00 48.06 170 THR A CA 1
ATOM 1344 C C . THR A 1 170 ? 16.699 -8.730 -42.217 1.00 48.06 170 THR A C 1
ATOM 1346 O O . THR A 1 170 ? 17.338 -9.322 -41.359 1.00 48.06 170 THR A O 1
ATOM 1349 N N . GLY A 1 171 ? 15.588 -9.260 -42.738 1.00 47.38 171 GLY A N 1
ATOM 1350 C CA . GLY A 1 171 ? 15.362 -10.713 -42.687 1.00 47.38 171 GLY A CA 1
ATOM 1351 C C . GLY A 1 171 ? 13.973 -11.206 -42.313 1.00 47.38 171 GLY A C 1
ATOM 1352 O O . GLY A 1 171 ? 13.693 -12.351 -42.639 1.00 47.38 171 GLY A O 1
ATOM 1353 N N . ASN A 1 172 ? 13.099 -10.343 -41.781 1.00 50.25 172 ASN A N 1
ATOM 1354 C CA . ASN A 1 172 ? 11.686 -10.617 -41.478 1.00 50.25 172 ASN A CA 1
ATOM 1355 C C . ASN A 1 172 ? 11.465 -11.725 -40.424 1.00 50.25 172 ASN A C 1
ATOM 1357 O O . ASN A 1 172 ? 11.758 -12.885 -40.682 1.00 50.25 172 ASN A O 1
ATOM 1361 N N . TRP A 1 173 ? 10.831 -11.374 -39.302 1.00 44.56 173 TRP A N 1
ATOM 1362 C CA . TRP A 1 173 ? 9.490 -11.869 -38.960 1.00 44.56 173 TRP A CA 1
ATOM 1363 C C . TRP A 1 173 ? 8.852 -10.985 -37.885 1.00 44.56 173 TRP A C 1
ATOM 1365 O O . TRP A 1 173 ? 9.196 -11.072 -36.715 1.00 44.56 173 TRP A O 1
ATOM 1375 N N . SER A 1 174 ? 7.861 -10.213 -38.341 1.00 47.03 174 SER A N 1
ATOM 1376 C CA . SER A 1 174 ? 6.894 -9.429 -37.564 1.00 47.03 174 SER A CA 1
ATOM 1377 C C . SER A 1 174 ? 7.431 -8.122 -36.979 1.00 47.03 174 SER A C 1
ATOM 1379 O O . SER A 1 174 ? 8.390 -8.087 -36.225 1.00 47.03 174 SER A O 1
ATOM 1381 N N . LEU A 1 175 ? 6.781 -7.032 -37.390 1.00 53.38 175 LEU A N 1
ATOM 1382 C CA . LEU A 1 175 ? 7.003 -5.663 -36.940 1.00 53.38 175 LEU A CA 1
ATOM 1383 C C . LEU A 1 175 ? 6.792 -5.610 -35.422 1.00 53.38 175 LEU A C 1
ATOM 1385 O O . LEU A 1 175 ? 5.640 -5.584 -34.991 1.00 53.38 175 LEU A O 1
ATOM 1389 N N . ILE A 1 176 ? 7.862 -5.614 -34.626 1.00 58.31 176 ILE A N 1
ATOM 1390 C CA . ILE A 1 176 ? 7.756 -5.082 -33.266 1.00 58.31 176 ILE A CA 1
ATOM 1391 C C . ILE A 1 176 ? 7.443 -3.594 -33.473 1.00 58.31 176 ILE A C 1
ATOM 1393 O O . ILE A 1 176 ? 8.201 -2.923 -34.187 1.00 58.31 176 ILE A O 1
ATOM 1397 N N . PRO A 1 177 ? 6.278 -3.099 -33.022 1.00 64.88 177 PRO A N 1
ATOM 1398 C CA . PRO A 1 177 ? 5.974 -1.689 -33.154 1.00 64.88 177 PRO A CA 1
ATOM 1399 C C . PRO A 1 177 ? 7.052 -0.909 -32.398 1.00 64.88 177 PRO A C 1
ATOM 1401 O O . PRO A 1 177 ? 7.449 -1.276 -31.297 1.00 64.88 177 PRO A O 1
ATOM 1404 N N . GLY A 1 178 ? 7.589 0.127 -33.036 1.00 74.81 178 GLY A N 1
ATOM 1405 C CA . GLY A 1 178 ? 8.486 1.035 -32.338 1.00 74.81 178 GLY A CA 1
ATOM 1406 C C . GLY A 1 178 ? 7.722 1.839 -31.292 1.00 74.81 178 GLY A C 1
ATOM 1407 O O . GLY A 1 178 ? 6.501 1.959 -31.358 1.00 74.81 178 GLY A O 1
ATOM 1408 N N . CYS A 1 179 ? 8.452 2.478 -30.386 1.00 84.56 179 CYS A N 1
ATOM 1409 C CA . CYS A 1 179 ? 7.855 3.330 -29.359 1.00 84.56 179 CYS A CA 1
ATOM 1410 C C . CYS A 1 179 ? 7.336 4.680 -29.855 1.00 84.56 179 CYS A C 1
ATOM 1412 O O . CYS A 1 179 ? 6.853 5.458 -29.041 1.00 84.56 179 CYS A O 1
ATOM 1414 N N . ASP A 1 180 ? 7.453 5.015 -31.140 1.00 86.75 180 ASP A N 1
ATOM 1415 C CA . ASP A 1 180 ? 7.045 6.322 -31.658 1.00 86.75 180 ASP A CA 1
ATOM 1416 C C . ASP A 1 180 ? 5.565 6.612 -31.358 1.00 86.75 180 ASP A C 1
ATOM 1418 O O . ASP A 1 180 ? 4.654 5.978 -31.898 1.00 86.75 180 ASP A O 1
ATOM 1422 N N . ASN A 1 181 ? 5.306 7.633 -30.543 1.00 89.38 181 ASN A N 1
ATOM 1423 C CA . ASN A 1 181 ? 3.963 8.099 -30.241 1.00 89.38 181 ASN A CA 1
ATOM 1424 C C . ASN A 1 181 ? 3.924 9.633 -30.151 1.00 89.38 181 ASN A C 1
ATOM 1426 O O . ASN A 1 181 ? 4.138 10.200 -29.079 1.00 89.38 181 ASN A O 1
ATOM 1430 N N . PRO A 1 182 ? 3.539 10.341 -31.230 1.00 90.19 182 PRO A N 1
ATOM 1431 C CA . PRO A 1 182 ? 3.507 11.805 -31.243 1.00 90.19 182 PRO A CA 1
ATOM 1432 C C . PRO A 1 182 ? 2.452 12.418 -30.305 1.00 90.19 182 PRO A C 1
ATOM 1434 O O . PRO A 1 182 ? 2.383 13.639 -30.183 1.00 90.19 182 PRO A O 1
ATOM 1437 N N . LEU A 1 183 ? 1.586 11.602 -29.689 1.00 92.19 183 LEU A N 1
ATOM 1438 C CA . LEU A 1 183 ? 0.636 12.043 -28.665 1.00 92.19 183 LEU A CA 1
ATOM 1439 C C . LEU A 1 183 ? 1.207 11.955 -27.241 1.00 92.19 183 LEU A C 1
ATOM 1441 O O . LEU A 1 183 ? 0.582 12.487 -26.322 1.00 92.19 183 LEU A O 1
ATOM 1445 N N . SER A 1 184 ? 2.342 11.275 -27.059 1.00 92.44 184 SER A N 1
ATOM 1446 C CA . SER A 1 184 ? 3.061 11.197 -25.787 1.00 92.44 184 SER A CA 1
ATOM 1447 C C . SER A 1 184 ? 3.836 12.495 -25.509 1.00 92.44 184 SER A C 1
ATOM 1449 O O . SER A 1 184 ? 4.297 13.130 -26.462 1.00 92.44 184 SER A O 1
ATOM 1451 N N . PRO A 1 185 ? 4.014 12.909 -24.238 1.00 90.94 185 PRO A N 1
ATOM 1452 C CA . PRO A 1 185 ? 4.808 14.086 -23.873 1.00 90.94 185 PRO A CA 1
ATOM 1453 C C . PRO A 1 185 ? 6.245 14.087 -24.415 1.00 90.94 185 PRO A C 1
ATOM 1455 O O . PRO A 1 185 ? 6.746 15.145 -24.789 1.00 90.94 185 PRO A O 1
ATOM 1458 N N . THR A 1 186 ? 6.876 12.916 -24.491 1.00 90.38 186 THR A N 1
ATOM 1459 C CA . THR A 1 186 ? 8.247 12.702 -24.997 1.00 90.38 186 THR A CA 1
ATOM 1460 C C . THR A 1 186 ? 8.285 12.452 -26.508 1.00 90.38 186 THR A C 1
ATOM 1462 O O . THR A 1 186 ? 9.347 12.403 -27.118 1.00 90.38 186 THR A O 1
ATOM 1465 N N . GLY A 1 187 ? 7.120 12.273 -27.140 1.00 90.50 187 GLY A N 1
ATOM 1466 C CA . GLY A 1 187 ? 7.020 11.737 -28.495 1.00 90.50 187 GLY A CA 1
ATOM 1467 C C . GLY A 1 187 ? 7.136 10.210 -28.573 1.00 90.50 187 GLY A C 1
ATOM 1468 O O . GLY A 1 187 ? 7.046 9.677 -29.679 1.00 90.50 187 GLY A O 1
ATOM 1469 N N . PHE A 1 188 ? 7.264 9.512 -27.435 1.00 90.88 188 PHE A N 1
ATOM 1470 C CA . PHE A 1 188 ? 7.411 8.058 -27.365 1.00 90.88 188 PHE A CA 1
ATOM 1471 C C . PHE A 1 188 ? 6.536 7.411 -26.279 1.00 90.88 188 PHE A C 1
ATOM 1473 O O . PHE A 1 188 ? 6.253 8.009 -25.245 1.00 90.88 188 PHE A O 1
ATOM 1480 N N . ASN A 1 189 ? 6.127 6.163 -26.479 1.00 92.94 189 ASN A N 1
ATOM 1481 C CA . ASN A 1 189 ? 5.609 5.278 -25.437 1.00 92.94 189 ASN A CA 1
ATOM 1482 C C . ASN A 1 189 ? 6.768 4.810 -24.543 1.00 92.94 189 ASN A C 1
ATOM 1484 O O . ASN A 1 189 ? 7.272 3.704 -24.690 1.00 92.94 189 ASN A O 1
ATOM 1488 N N . ASN A 1 190 ? 7.259 5.683 -23.671 1.00 93.06 190 ASN A N 1
ATOM 1489 C CA . ASN A 1 190 ? 8.440 5.426 -22.849 1.00 93.06 190 ASN A CA 1
ATOM 1490 C C . ASN A 1 190 ? 8.253 5.819 -21.377 1.00 93.06 190 ASN A C 1
ATOM 1492 O O . ASN A 1 190 ? 9.240 5.882 -20.650 1.00 93.06 190 ASN A O 1
ATOM 1496 N N . GLN A 1 191 ? 7.021 6.102 -20.942 1.00 95.81 191 GLN A N 1
ATOM 1497 C CA . GLN A 1 191 ? 6.727 6.615 -19.605 1.00 95.81 191 GLN A CA 1
ATOM 1498 C C . GLN A 1 191 ? 5.807 5.680 -18.822 1.00 95.81 191 GLN A C 1
ATOM 1500 O O . GLN A 1 191 ? 4.661 5.450 -19.210 1.00 95.81 191 GLN A O 1
ATOM 1505 N N . ILE A 1 192 ? 6.278 5.206 -17.672 1.00 97.75 192 ILE A N 1
ATOM 1506 C CA . ILE A 1 192 ? 5.475 4.454 -16.706 1.00 97.75 192 ILE A CA 1
ATOM 1507 C C . ILE A 1 192 ? 5.261 5.350 -15.492 1.00 97.75 192 ILE A C 1
ATOM 1509 O O . ILE A 1 192 ? 6.229 5.819 -14.895 1.00 97.75 192 ILE A O 1
ATOM 1513 N N . LYS A 1 193 ? 4.000 5.585 -15.112 1.00 98.06 193 LYS A N 1
ATOM 1514 C CA . LYS A 1 193 ? 3.669 6.381 -13.924 1.00 98.06 193 LYS A CA 1
ATOM 1515 C C . LYS A 1 193 ? 2.928 5.536 -12.905 1.00 98.06 193 LYS A C 1
ATOM 1517 O O . LYS A 1 193 ? 1.954 4.861 -13.236 1.00 98.06 193 LYS A O 1
ATOM 1522 N N . LEU A 1 194 ? 3.370 5.598 -11.660 1.00 98.06 194 LEU A N 1
ATOM 1523 C CA . LEU A 1 194 ? 2.758 4.920 -10.528 1.00 98.06 194 LEU A CA 1
ATOM 1524 C C . LEU A 1 194 ? 2.193 5.975 -9.595 1.00 98.06 194 LEU A C 1
ATOM 1526 O O . LEU A 1 194 ? 2.928 6.814 -9.092 1.00 98.06 194 LEU A O 1
ATOM 1530 N N . LYS A 1 195 ? 0.891 5.925 -9.340 1.00 94.94 195 LYS A N 1
ATOM 1531 C CA . LYS A 1 195 ? 0.264 6.706 -8.282 1.00 94.94 195 LYS A CA 1
ATOM 1532 C C . LYS A 1 195 ? 0.211 5.865 -7.016 1.00 94.94 195 LYS A C 1
ATOM 1534 O O . LYS A 1 195 ? -0.463 4.835 -6.991 1.00 94.94 195 LYS A O 1
ATOM 1539 N N . VAL A 1 196 ? 0.876 6.338 -5.977 1.00 93.50 196 VAL A N 1
ATOM 1540 C CA . VAL A 1 196 ? 1.008 5.660 -4.692 1.00 93.50 196 VAL A CA 1
ATOM 1541 C C . VAL A 1 196 ? 0.010 6.257 -3.704 1.00 93.50 196 VAL A C 1
ATOM 1543 O O . VAL A 1 196 ? -0.139 7.473 -3.600 1.00 93.50 196 VAL A O 1
ATOM 1546 N N . GLU A 1 197 ? -0.750 5.417 -3.011 1.00 84.38 197 GLU A N 1
ATOM 1547 C CA . GLU A 1 197 ? -1.549 5.844 -1.864 1.00 84.38 197 GLU A CA 1
ATOM 1548 C C . GLU A 1 197 ? -0.816 5.422 -0.599 1.00 84.38 197 GLU A C 1
ATOM 1550 O O . GLU A 1 197 ? -0.546 4.238 -0.395 1.00 84.38 197 GLU A O 1
ATOM 1555 N N . PHE A 1 198 ? -0.524 6.404 0.243 1.00 82.44 198 PHE A N 1
ATOM 1556 C CA . PHE A 1 198 ? 0.057 6.201 1.558 1.00 82.44 198 PHE A CA 1
ATOM 1557 C C . PHE A 1 198 ? -1.045 6.072 2.607 1.00 82.44 198 PHE A C 1
ATOM 1559 O O . PHE A 1 198 ? -2.118 6.680 2.483 1.00 82.44 198 PHE A O 1
ATOM 1566 N N . ALA A 1 199 ? -0.786 5.292 3.653 1.00 71.88 199 ALA A N 1
ATOM 1567 C CA . ALA A 1 199 ? -1.614 5.283 4.842 1.00 71.88 199 ALA A CA 1
ATOM 1568 C C . ALA A 1 199 ? -1.689 6.710 5.395 1.00 71.88 199 ALA A C 1
ATOM 1570 O O . ALA A 1 199 ? -0.672 7.358 5.636 1.00 71.88 199 ALA A O 1
ATOM 1571 N N . SER A 1 200 ? -2.904 7.222 5.596 1.00 63.47 200 SER A N 1
ATOM 1572 C CA . SER A 1 200 ? -3.065 8.474 6.329 1.00 63.47 200 SER A CA 1
ATOM 1573 C C . SER A 1 200 ? -2.543 8.284 7.749 1.00 63.47 200 SER A C 1
ATOM 1575 O O . SER A 1 200 ? -2.906 7.311 8.410 1.00 63.47 200 SER A O 1
ATOM 1577 N N . ASP A 1 201 ? -1.817 9.272 8.250 1.00 53.12 201 ASP A N 1
ATOM 1578 C CA . ASP A 1 201 ? -1.307 9.435 9.615 1.00 53.12 201 ASP A CA 1
ATOM 1579 C C . ASP A 1 201 ? -2.398 9.476 10.717 1.00 53.12 201 ASP A C 1
ATOM 1581 O O . ASP A 1 201 ? -2.132 9.785 11.878 1.00 53.12 201 ASP A O 1
ATOM 1585 N N . GLY A 1 202 ? -3.639 9.095 10.396 1.00 45.34 202 GLY A N 1
ATOM 1586 C CA . GLY A 1 202 ? -4.724 8.895 11.345 1.00 45.34 202 GLY A CA 1
ATOM 1587 C C . GLY A 1 202 ? -5.707 7.812 10.905 1.00 45.34 202 GLY A C 1
ATOM 1588 O O . GLY A 1 202 ? -6.628 8.072 10.139 1.00 45.34 202 GLY A O 1
ATOM 1589 N N . THR A 1 203 ? -5.605 6.607 11.463 1.00 45.16 203 THR A N 1
ATOM 1590 C CA . THR A 1 203 ? -6.408 6.174 12.628 1.00 45.16 203 THR A CA 1
ATOM 1591 C C . THR A 1 203 ? -6.223 4.666 12.840 1.00 45.16 203 THR A C 1
ATOM 1593 O O . THR A 1 203 ? -6.788 3.851 12.116 1.00 45.16 203 THR A O 1
ATOM 1596 N N . ASN A 1 204 ? -5.471 4.343 13.901 1.00 53.16 204 ASN A N 1
ATOM 1597 C CA . ASN A 1 204 ? -4.993 3.029 14.362 1.00 53.16 204 ASN A CA 1
ATOM 1598 C C . ASN A 1 204 ? -3.722 2.561 13.647 1.00 53.16 204 ASN A C 1
ATOM 1600 O O . ASN A 1 204 ? -3.750 2.172 12.485 1.00 53.16 204 ASN A O 1
ATOM 1604 N N . ASP A 1 205 ? -2.600 2.622 14.368 1.00 65.50 205 ASP A N 1
ATOM 1605 C CA . ASP A 1 205 ? -1.356 1.994 13.934 1.00 65.50 205 ASP A CA 1
ATOM 1606 C C . ASP A 1 205 ? -1.558 0.476 13.766 1.00 65.50 205 ASP A C 1
ATOM 1608 O O . ASP A 1 205 ? -2.469 -0.113 14.356 1.00 65.50 205 ASP A O 1
ATOM 1612 N N . ILE A 1 206 ? -0.708 -0.172 12.964 1.00 71.44 206 ILE A N 1
ATOM 1613 C CA . ILE A 1 206 ? -0.739 -1.632 12.762 1.00 71.44 206 ILE A CA 1
ATOM 1614 C C . ILE A 1 206 ? -0.792 -2.380 14.101 1.00 71.44 206 ILE A C 1
ATOM 1616 O O . ILE A 1 206 ? -1.525 -3.352 14.237 1.00 71.44 206 ILE A O 1
ATOM 1620 N N . VAL A 1 207 ? -0.096 -1.871 15.122 1.00 72.88 207 VAL A N 1
ATOM 1621 C CA . VAL A 1 207 ? -0.104 -2.430 16.479 1.00 72.88 207 VAL A CA 1
ATOM 1622 C C . VAL A 1 207 ? -1.517 -2.478 17.072 1.00 72.88 207 VAL A C 1
ATOM 1624 O O . VAL A 1 207 ? -1.885 -3.452 17.728 1.00 72.88 207 VAL A O 1
ATOM 1627 N N . THR A 1 208 ? -2.324 -1.439 16.871 1.00 76.00 208 THR A N 1
ATOM 1628 C CA . THR A 1 208 ? -3.721 -1.393 17.317 1.00 76.00 208 THR A CA 1
ATOM 1629 C C . THR A 1 208 ? -4.603 -2.321 16.488 1.00 76.00 208 THR A C 1
ATOM 1631 O O . THR A 1 208 ? -5.472 -2.985 17.051 1.00 76.00 208 THR A O 1
ATOM 1634 N N . ILE A 1 209 ? -4.374 -2.412 15.177 1.00 85.19 209 ILE A N 1
ATOM 1635 C CA . ILE A 1 209 ? -5.111 -3.345 14.317 1.00 85.19 209 ILE A CA 1
ATOM 1636 C C . ILE A 1 209 ? -4.813 -4.803 14.689 1.00 85.19 209 ILE A C 1
ATOM 1638 O O . ILE A 1 209 ? -5.741 -5.597 14.819 1.00 85.19 209 ILE A O 1
ATOM 1642 N N . ASP A 1 210 ? -3.552 -5.146 14.943 1.00 84.56 210 ASP A N 1
ATOM 1643 C CA . ASP A 1 210 ? -3.160 -6.483 15.391 1.00 84.56 210 ASP A CA 1
ATOM 1644 C C . ASP A 1 210 ? -3.791 -6.831 16.739 1.00 84.56 210 ASP A C 1
ATOM 1646 O O . ASP A 1 210 ? -4.347 -7.916 16.888 1.00 84.56 210 ASP A O 1
ATOM 1650 N N . LYS A 1 211 ? -3.806 -5.893 17.697 1.00 85.19 211 LYS A N 1
ATOM 1651 C CA . LYS A 1 211 ? -4.539 -6.082 18.961 1.00 85.19 211 LYS A CA 1
ATOM 1652 C C . LYS A 1 211 ? -6.026 -6.314 18.730 1.00 85.19 211 LYS A C 1
ATOM 1654 O O . LYS A 1 211 ? -6.632 -7.125 19.427 1.00 85.19 211 LYS A O 1
ATOM 1659 N N . LEU A 1 212 ? -6.620 -5.614 17.765 1.00 89.06 212 LEU A N 1
ATOM 1660 C CA . LEU A 1 212 ? -8.024 -5.794 17.427 1.00 89.06 212 LEU A CA 1
ATOM 1661 C C . LEU A 1 212 ? -8.285 -7.176 16.805 1.00 89.06 212 LEU A C 1
ATOM 1663 O O . LEU A 1 212 ? -9.310 -7.793 17.106 1.00 89.06 212 LEU A O 1
ATOM 1667 N N . TYR A 1 213 ? -7.363 -7.691 15.989 1.00 92.00 213 TYR A N 1
ATOM 1668 C CA . TYR A 1 213 ? -7.420 -9.065 15.490 1.00 92.00 213 TYR A CA 1
ATOM 1669 C C . TYR A 1 213 ? -7.290 -10.080 16.626 1.00 92.00 213 TYR A C 1
ATOM 1671 O O . TYR A 1 213 ? -8.156 -10.943 16.750 1.00 92.00 213 TYR A O 1
ATOM 1679 N N . ASP A 1 214 ? -6.310 -9.920 17.519 1.00 89.38 214 ASP A N 1
ATOM 1680 C CA . ASP A 1 214 ? -6.135 -10.779 18.699 1.00 89.38 214 ASP A CA 1
ATOM 1681 C C . ASP A 1 214 ? -7.386 -10.771 19.599 1.00 89.38 214 ASP A C 1
ATOM 1683 O O . ASP A 1 214 ? -7.822 -11.798 20.131 1.00 89.38 214 ASP A O 1
ATOM 1687 N N . TRP A 1 215 ? -8.014 -9.605 19.762 1.00 88.38 215 TRP A N 1
ATOM 1688 C CA . TRP A 1 215 ? -9.273 -9.488 20.486 1.00 88.38 215 TRP A CA 1
ATOM 1689 C C . TRP A 1 215 ? -10.397 -10.266 19.796 1.00 88.38 215 TRP A C 1
ATOM 1691 O O . TRP A 1 215 ? -11.109 -11.021 20.470 1.00 88.38 215 TRP A O 1
ATOM 1701 N N . ALA A 1 216 ? -10.533 -10.131 18.473 1.00 90.75 216 ALA A N 1
ATOM 1702 C CA . ALA A 1 216 ? -11.531 -10.855 17.690 1.00 90.75 216 ALA A CA 1
ATOM 1703 C C . ALA A 1 216 ? -11.329 -12.376 17.788 1.00 90.75 216 ALA A C 1
ATOM 1705 O O . ALA A 1 216 ? -12.308 -13.104 17.954 1.00 90.75 216 ALA A O 1
ATOM 1706 N N . GLU A 1 217 ? -10.081 -12.848 17.788 1.00 90.12 217 GLU A N 1
ATOM 1707 C CA . GLU A 1 217 ? -9.717 -14.252 18.023 1.00 90.12 217 GLU A CA 1
ATOM 1708 C C . GLU A 1 217 ? -10.203 -14.763 19.379 1.00 90.12 217 GLU A C 1
ATOM 1710 O O . GLU A 1 217 ? -10.779 -15.849 19.474 1.00 90.12 217 GLU A O 1
ATOM 1715 N N . SER A 1 218 ? -10.043 -13.961 20.436 1.00 85.62 218 SER A N 1
ATOM 1716 C CA . SER A 1 218 ? -10.512 -14.345 21.772 1.00 85.62 218 SER A CA 1
ATOM 1717 C C . SER A 1 218 ? -12.040 -14.417 21.873 1.00 85.62 218 SER A C 1
ATOM 1719 O O . SER A 1 218 ? -12.576 -15.234 22.626 1.00 85.62 218 SER A O 1
ATOM 1721 N N . LYS A 1 219 ? -12.750 -13.553 21.135 1.00 87.00 219 LYS A N 1
ATOM 1722 C CA . LYS A 1 219 ? -14.213 -13.426 21.201 1.00 87.00 219 LYS A CA 1
ATOM 1723 C C . LYS A 1 219 ? -14.934 -14.401 20.284 1.00 87.00 219 LYS A C 1
ATOM 1725 O O . LYS A 1 219 ? -16.016 -14.858 20.646 1.00 87.00 219 LYS A O 1
ATOM 1730 N N . TYR A 1 220 ? -14.345 -14.712 19.133 1.00 90.75 220 TYR A N 1
ATOM 1731 C CA . TYR A 1 220 ? -14.970 -15.506 18.081 1.00 90.75 220 TYR A CA 1
ATOM 1732 C C . TYR A 1 220 ? -14.042 -16.622 17.563 1.00 90.75 220 TYR A C 1
ATOM 1734 O O . TYR A 1 220 ? -13.747 -16.691 16.362 1.00 90.75 220 TYR A O 1
ATOM 1742 N N . PRO A 1 221 ? -13.570 -17.525 18.445 1.00 92.38 221 PRO A N 1
ATOM 1743 C CA . PRO A 1 221 ? -12.612 -18.569 18.081 1.00 92.38 221 PRO A CA 1
ATOM 1744 C C . PRO A 1 221 ? -13.159 -19.564 17.045 1.00 92.38 221 PRO A C 1
ATOM 1746 O O . PRO A 1 221 ? -12.388 -20.250 16.377 1.00 92.38 221 PRO A O 1
ATOM 1749 N N . GLU A 1 222 ? -14.483 -19.657 16.884 1.00 92.19 222 GLU A N 1
ATOM 1750 C CA . GLU A 1 222 ? -15.120 -20.469 15.846 1.00 92.19 222 GLU A CA 1
ATOM 1751 C C . GLU A 1 222 ? -14.857 -19.958 14.422 1.00 92.19 222 GLU A C 1
ATOM 1753 O O . GLU A 1 222 ? -14.902 -20.752 13.481 1.00 92.19 222 GLU A O 1
ATOM 1758 N N . TYR A 1 223 ? -14.571 -18.661 14.262 1.00 91.62 223 TYR A N 1
ATOM 1759 C CA . TYR A 1 223 ? -14.226 -18.048 12.978 1.00 91.62 223 TYR A CA 1
ATOM 1760 C C . TYR A 1 223 ? -12.723 -17.788 12.857 1.00 91.62 223 TYR A C 1
ATOM 1762 O O . TYR A 1 223 ? -12.181 -17.910 11.757 1.00 91.62 223 TYR A O 1
ATOM 1770 N N . PHE A 1 224 ? -12.055 -17.491 13.975 1.00 93.06 224 PHE A N 1
ATOM 1771 C CA . PHE A 1 224 ? -10.661 -17.044 14.022 1.00 93.06 224 PHE A CA 1
ATOM 1772 C C . PHE A 1 224 ? -9.797 -17.938 14.942 1.00 93.06 224 PHE A C 1
ATOM 1774 O O . PHE A 1 224 ? -9.397 -17.513 16.022 1.00 93.06 224 PHE A O 1
ATOM 1781 N N . PRO A 1 225 ? -9.536 -19.210 14.577 1.00 84.94 225 PRO A N 1
ATOM 1782 C CA . PRO A 1 225 ? -8.893 -20.162 15.486 1.00 84.94 225 PRO A CA 1
ATOM 1783 C C . PRO A 1 225 ? -7.369 -20.006 15.581 1.00 84.94 225 PRO A C 1
ATOM 1785 O O . PRO A 1 225 ? -6.817 -19.858 16.665 1.00 84.94 225 PRO A O 1
ATOM 1788 N N . THR A 1 226 ? -6.672 -20.111 14.449 1.00 79.00 226 THR A N 1
ATOM 1789 C CA . THR A 1 226 ? -5.210 -20.027 14.347 1.00 79.00 226 THR A CA 1
ATOM 1790 C C . THR A 1 226 ? -4.865 -19.222 13.113 1.00 79.00 226 THR A C 1
ATOM 1792 O O . THR A 1 226 ? -5.362 -19.543 12.026 1.00 79.00 226 THR A O 1
ATOM 1795 N N . HIS A 1 227 ? -4.018 -18.218 13.281 1.00 77.25 227 HIS A N 1
ATOM 1796 C CA . HIS A 1 227 ? -3.631 -17.311 12.217 1.00 77.25 227 HIS A CA 1
ATOM 1797 C C . HIS A 1 227 ? -2.216 -17.560 11.694 1.00 77.25 227 HIS A C 1
ATOM 1799 O O . HIS A 1 227 ? -1.397 -18.228 12.329 1.00 77.25 227 HIS A O 1
ATOM 1805 N N . GLN A 1 228 ? -1.952 -16.998 10.519 1.00 78.88 228 GLN A N 1
ATOM 1806 C CA . GLN A 1 228 ? -0.610 -16.641 10.059 1.00 78.88 228 GLN A CA 1
ATOM 1807 C C . GLN A 1 228 ? -0.297 -15.197 10.471 1.00 78.88 228 GLN A C 1
ATOM 1809 O O . GLN A 1 228 ? -1.212 -14.475 10.868 1.00 78.88 228 GLN A O 1
ATOM 1814 N N . ASP A 1 229 ? 0.962 -14.773 10.350 1.00 75.81 229 ASP A N 1
ATOM 1815 C CA . ASP A 1 229 ? 1.330 -13.365 10.534 1.00 75.81 229 ASP A CA 1
ATOM 1816 C C . ASP A 1 229 ? 0.445 -12.460 9.661 1.00 75.81 229 ASP A C 1
ATOM 1818 O O . ASP A 1 229 ? 0.031 -12.854 8.568 1.00 75.81 229 ASP A O 1
ATOM 1822 N N . SER A 1 230 ? 0.119 -11.266 10.153 1.00 81.12 230 SER A N 1
ATOM 1823 C CA . SER A 1 230 ? -0.650 -10.273 9.401 1.00 81.12 230 SER A CA 1
ATOM 1824 C C . SER A 1 230 ? 0.158 -9.745 8.203 1.00 81.12 230 SER A C 1
ATOM 1826 O O . SER A 1 230 ? 1.371 -9.561 8.296 1.00 81.12 230 SER A O 1
ATOM 1828 N N . PHE A 1 231 ? -0.502 -9.471 7.077 1.00 72.06 231 PHE A N 1
ATOM 1829 C CA . PHE A 1 231 ? 0.130 -9.024 5.831 1.00 72.06 231 PHE A CA 1
ATOM 1830 C C . PHE A 1 231 ? -0.791 -8.117 5.012 1.00 72.06 231 PHE A C 1
ATOM 1832 O O . PHE A 1 231 ? -2.006 -8.111 5.201 1.00 72.06 231 PHE A O 1
ATOM 1839 N N . TYR A 1 232 ? -0.227 -7.375 4.058 1.00 72.31 232 TYR A N 1
ATOM 1840 C CA . TYR A 1 232 ? -1.017 -6.598 3.107 1.00 72.31 232 TYR A CA 1
ATOM 1841 C C . TYR A 1 232 ? -1.440 -7.440 1.896 1.00 72.31 232 TYR A C 1
ATOM 1843 O O . TYR A 1 232 ? -0.631 -8.139 1.291 1.00 72.31 232 TYR A O 1
ATOM 1851 N N . ILE A 1 233 ? -2.715 -7.356 1.513 1.00 68.31 233 ILE A N 1
ATOM 1852 C CA . ILE A 1 233 ? -3.255 -7.970 0.296 1.00 68.31 233 ILE A CA 1
ATOM 1853 C C . ILE A 1 233 ? -4.311 -7.063 -0.325 1.00 68.31 233 ILE A C 1
ATOM 1855 O O . ILE A 1 233 ? -5.311 -6.735 0.306 1.00 68.31 233 ILE A O 1
ATOM 1859 N N . GLN A 1 234 ? -4.096 -6.645 -1.576 1.00 66.19 234 GLN A N 1
ATOM 1860 C CA . GLN A 1 234 ? -5.024 -5.760 -2.301 1.00 66.19 234 GLN A CA 1
ATOM 1861 C C . GLN A 1 234 ? -5.405 -4.496 -1.494 1.00 66.19 234 GLN A C 1
ATOM 1863 O O . GLN A 1 234 ? -6.557 -4.064 -1.495 1.00 66.19 234 GLN A O 1
ATOM 1868 N N . GLY A 1 235 ? -4.437 -3.941 -0.757 1.00 60.25 235 GLY A N 1
ATOM 1869 C CA . GLY A 1 235 ? -4.594 -2.771 0.114 1.00 60.25 235 GLY A CA 1
ATOM 1870 C C . GLY A 1 235 ? -5.233 -3.028 1.482 1.00 60.25 235 GLY A C 1
ATOM 1871 O O . GLY A 1 235 ? -5.295 -2.117 2.305 1.00 60.25 235 GLY A O 1
ATOM 1872 N N . TYR A 1 236 ? -5.682 -4.251 1.769 1.00 77.06 236 TYR A N 1
ATOM 1873 C CA . TYR A 1 236 ? -6.112 -4.642 3.110 1.00 77.06 236 TYR A CA 1
ATOM 1874 C C . TYR A 1 236 ? -4.898 -5.045 3.934 1.00 77.06 236 TYR A C 1
ATOM 1876 O O . TYR A 1 236 ? -4.167 -5.936 3.515 1.00 77.06 236 TYR A O 1
ATOM 1884 N N . TYR A 1 237 ? -4.731 -4.477 5.126 1.00 81.12 237 TYR A N 1
ATOM 1885 C CA . TYR A 1 237 ? -3.915 -5.121 6.152 1.00 81.12 237 TYR A CA 1
ATOM 1886 C C . TYR A 1 237 ? -4.750 -6.252 6.738 1.00 81.12 237 TYR A C 1
ATOM 1888 O O . TYR A 1 237 ? -5.796 -5.983 7.323 1.00 81.12 237 TYR A O 1
ATOM 1896 N N . ALA A 1 238 ? -4.375 -7.504 6.518 1.00 87.00 238 ALA A N 1
ATOM 1897 C CA . ALA A 1 238 ? -5.231 -8.654 6.759 1.00 87.00 238 ALA A CA 1
ATOM 1898 C C . ALA A 1 238 ? -4.496 -9.796 7.451 1.00 87.00 238 ALA A C 1
ATOM 1900 O O . ALA A 1 238 ? -3.274 -9.903 7.421 1.00 87.00 238 ALA A O 1
ATOM 1901 N N . ARG A 1 239 ? -5.278 -10.689 8.048 1.00 91.25 239 ARG A N 1
ATOM 1902 C CA . ARG A 1 239 ? -4.794 -11.896 8.704 1.00 91.25 239 ARG A CA 1
ATOM 1903 C C . ARG A 1 239 ? -5.644 -13.084 8.266 1.00 91.25 239 ARG A C 1
ATOM 1905 O O . ARG A 1 239 ? -6.877 -13.014 8.275 1.00 91.25 239 ARG A O 1
ATOM 1912 N N . PHE A 1 240 ? -4.977 -14.157 7.842 1.00 89.38 240 PHE A N 1
ATOM 1913 C CA . PHE A 1 240 ? -5.617 -15.353 7.294 1.00 89.38 240 PHE A CA 1
ATOM 1914 C C . PHE A 1 240 ? -5.689 -16.492 8.314 1.00 89.38 240 PHE A C 1
ATOM 1916 O O . PHE A 1 240 ? -4.694 -16.831 8.959 1.00 89.38 240 PHE A O 1
ATOM 1923 N N . TYR A 1 241 ? -6.856 -17.134 8.393 1.00 90.25 241 TYR A N 1
ATOM 1924 C CA . TYR A 1 241 ? -7.138 -18.258 9.281 1.00 90.25 241 TYR A CA 1
ATOM 1925 C C . TYR A 1 241 ? -7.378 -19.532 8.474 1.00 90.25 241 TYR A C 1
ATOM 1927 O O . TYR A 1 241 ? -8.485 -19.822 8.016 1.00 90.25 241 TYR A O 1
ATOM 1935 N N . GLN A 1 242 ? -6.332 -20.345 8.339 1.00 86.06 242 GLN A N 1
ATOM 1936 C CA . GLN A 1 242 ? -6.354 -21.544 7.496 1.00 86.06 242 GLN A CA 1
ATOM 1937 C C . GLN A 1 242 ? -7.409 -22.580 7.926 1.00 86.06 242 GLN A C 1
ATOM 1939 O O . GLN A 1 242 ? -7.943 -23.304 7.089 1.00 86.06 242 GLN A O 1
ATOM 1944 N N . GLY A 1 243 ? -7.713 -22.666 9.226 1.00 86.62 243 GLY A N 1
ATOM 1945 C CA . GLY A 1 243 ? -8.682 -23.634 9.752 1.00 86.62 243 GLY A CA 1
ATOM 1946 C C . GLY A 1 243 ? -10.122 -23.383 9.295 1.00 86.62 243 GLY A C 1
ATOM 1947 O O . GLY A 1 243 ? -10.916 -24.322 9.246 1.00 86.62 243 GLY A O 1
ATOM 1948 N N . THR A 1 244 ? -10.452 -22.136 8.959 1.00 90.38 244 THR A N 1
ATOM 1949 C CA . THR A 1 244 ? -11.808 -21.686 8.610 1.00 90.38 244 THR A CA 1
ATOM 1950 C C . THR A 1 244 ? -11.908 -21.103 7.204 1.00 90.38 244 THR A C 1
ATOM 1952 O O . THR A 1 244 ? -13.022 -20.862 6.744 1.00 90.38 244 THR A O 1
ATOM 1955 N N . ASP A 1 245 ? -10.775 -20.923 6.517 1.00 90.50 245 ASP A N 1
ATOM 1956 C CA . ASP A 1 245 ? -10.683 -20.243 5.220 1.00 90.50 245 ASP A CA 1
ATOM 1957 C C . ASP A 1 245 ? -11.316 -18.840 5.269 1.00 90.50 245 ASP A C 1
ATOM 1959 O O . ASP A 1 245 ? -12.146 -18.448 4.446 1.00 90.50 245 ASP A O 1
ATOM 1963 N N . VAL A 1 246 ? -10.967 -18.108 6.330 1.00 93.00 246 VAL A N 1
ATOM 1964 C CA . VAL A 1 246 ? -11.477 -16.771 6.635 1.00 93.00 246 VAL A CA 1
ATOM 1965 C C . VAL A 1 246 ? -10.320 -15.785 6.691 1.00 93.00 246 VAL A C 1
ATOM 1967 O O . VAL A 1 246 ? -9.235 -16.106 7.171 1.00 93.00 246 VAL A O 1
ATOM 1970 N N . TYR A 1 247 ? -10.585 -14.562 6.248 1.00 93.50 247 TYR A N 1
ATOM 1971 C CA . TYR A 1 247 ? -9.729 -13.406 6.460 1.00 93.50 247 TYR A CA 1
ATOM 1972 C C . TYR A 1 247 ? -10.434 -12.415 7.380 1.00 93.50 247 TYR A C 1
ATOM 1974 O O . TYR A 1 247 ? -11.638 -12.181 7.247 1.00 93.50 247 TYR A O 1
ATOM 1982 N N . ILE A 1 248 ? -9.667 -11.801 8.271 1.00 94.00 248 ILE A N 1
ATOM 1983 C CA . ILE A 1 248 ? -10.025 -10.534 8.910 1.00 94.00 248 ILE A CA 1
ATOM 1984 C C . ILE A 1 248 ? -9.118 -9.458 8.321 1.00 94.00 248 ILE A C 1
ATOM 1986 O O . ILE A 1 248 ? -7.965 -9.746 8.002 1.00 94.00 248 ILE A O 1
ATOM 1990 N N . GLY A 1 249 ? -9.630 -8.253 8.108 1.00 90.38 249 GLY A N 1
ATOM 1991 C CA . GLY A 1 249 ? -8.859 -7.220 7.431 1.00 90.38 249 GLY A CA 1
ATOM 1992 C C . GLY A 1 249 ? -9.326 -5.813 7.742 1.00 90.38 249 GLY A C 1
ATOM 1993 O O . GLY A 1 249 ? -10.495 -5.581 8.039 1.00 90.38 249 GLY A O 1
ATOM 1994 N N . SER A 1 250 ? -8.420 -4.856 7.610 1.00 83.00 250 SER A N 1
ATOM 1995 C CA . SER A 1 250 ? -8.710 -3.433 7.678 1.00 83.00 250 SER A CA 1
ATOM 1996 C C . SER A 1 250 ? -8.278 -2.772 6.382 1.00 83.00 250 SER A C 1
ATOM 1998 O O . SER A 1 250 ? -7.178 -3.015 5.889 1.00 83.00 250 SER A O 1
ATOM 2000 N N . LEU A 1 251 ? -9.139 -1.916 5.847 1.00 78.69 251 LEU A N 1
ATOM 2001 C CA . LEU A 1 251 ? -8.837 -1.076 4.695 1.00 78.69 251 LEU A CA 1
ATOM 2002 C C . LEU A 1 251 ? -9.317 0.337 5.011 1.00 78.69 251 LEU A C 1
ATOM 2004 O O . LEU A 1 251 ? -10.513 0.561 5.236 1.00 78.69 251 LEU A O 1
ATOM 2008 N N . LYS A 1 252 ? -8.383 1.295 4.997 1.00 74.75 252 LYS A N 1
ATOM 2009 C CA . LYS A 1 252 ? -8.629 2.684 5.417 1.00 74.75 252 LYS A CA 1
ATOM 2010 C C . LYS A 1 252 ? -9.189 2.693 6.850 1.00 74.75 252 LYS A C 1
ATOM 2012 O O . LYS A 1 252 ? -8.649 2.027 7.720 1.00 74.75 252 LYS A O 1
ATOM 2017 N N . GLU A 1 253 ? -10.293 3.391 7.102 1.00 75.12 253 GLU A N 1
ATOM 2018 C CA . GLU A 1 253 ? -10.910 3.458 8.436 1.00 75.12 253 GLU A CA 1
ATOM 2019 C C . GLU A 1 253 ? -11.853 2.284 8.756 1.00 75.12 253 GLU A C 1
ATOM 2021 O O . GLU A 1 253 ? -12.563 2.348 9.761 1.00 75.12 253 GLU A O 1
ATOM 2026 N N . TYR A 1 254 ? -11.947 1.252 7.910 1.00 82.62 254 TYR A N 1
ATOM 2027 C CA . TYR A 1 254 ? -12.995 0.228 8.000 1.00 82.62 254 TYR A CA 1
ATOM 2028 C C . TYR A 1 254 ? -12.438 -1.169 8.257 1.00 82.62 254 TYR A C 1
ATOM 2030 O O . TYR A 1 254 ? -11.370 -1.536 7.772 1.00 82.62 254 TYR A O 1
ATOM 2038 N N . PHE A 1 255 ? -13.210 -1.942 9.012 1.00 88.38 255 PHE A N 1
ATOM 2039 C CA . PHE A 1 255 ? -12.936 -3.311 9.415 1.00 88.38 255 PHE A CA 1
ATOM 2040 C C . PHE A 1 255 ? -13.793 -4.276 8.598 1.00 88.38 255 PHE A C 1
ATOM 2042 O O . PHE A 1 255 ? -14.969 -4.006 8.345 1.00 88.38 255 PHE A O 1
ATOM 2049 N N . TYR A 1 256 ? -13.221 -5.400 8.190 1.00 92.94 256 TYR A N 1
ATOM 2050 C CA . TYR A 1 256 ? -13.823 -6.347 7.263 1.00 92.94 256 TYR A CA 1
ATOM 2051 C C . TYR A 1 256 ? -13.554 -7.785 7.689 1.00 92.94 256 TYR A C 1
ATOM 2053 O O . TYR A 1 256 ? -12.536 -8.100 8.306 1.00 92.94 256 TYR A O 1
ATOM 2061 N N . VAL A 1 257 ? -14.451 -8.672 7.271 1.00 95.44 257 VAL A N 1
ATOM 2062 C CA . VAL A 1 257 ? -14.212 -10.115 7.233 1.00 95.44 257 VAL A CA 1
ATOM 2063 C C . VAL A 1 257 ? -14.516 -10.639 5.841 1.00 95.44 257 VAL A C 1
ATOM 2065 O O . VAL A 1 257 ? -15.397 -10.128 5.148 1.00 95.44 257 VAL A O 1
ATOM 2068 N N . TYR A 1 258 ? -13.794 -11.668 5.426 1.00 93.75 258 TYR A N 1
ATOM 2069 C CA . TYR A 1 258 ? -14.028 -12.344 4.161 1.00 93.75 258 TYR A CA 1
ATOM 2070 C C . TYR A 1 258 ? -14.025 -13.854 4.362 1.00 93.75 258 TYR A C 1
ATOM 2072 O O . TYR A 1 258 ? -13.143 -14.398 5.020 1.00 93.75 258 TYR A O 1
ATOM 2080 N N . GLY A 1 259 ? -15.015 -14.536 3.790 1.00 88.75 259 GLY A N 1
ATOM 2081 C CA . GLY A 1 259 ? -15.062 -15.994 3.760 1.00 88.75 259 GLY A CA 1
ATOM 2082 C C . GLY A 1 259 ? -16.464 -16.539 3.513 1.00 88.75 259 GLY A C 1
ATOM 2083 O O . GLY A 1 259 ? -17.467 -15.823 3.588 1.00 88.75 259 GLY A O 1
ATOM 2084 N N . THR A 1 260 ? -16.542 -17.843 3.246 1.00 89.38 260 THR A N 1
ATOM 2085 C CA . THR A 1 260 ? -17.818 -18.543 3.018 1.00 89.38 260 THR A CA 1
ATOM 2086 C C . THR A 1 260 ? -18.830 -18.356 4.162 1.00 89.38 260 THR A C 1
ATOM 2088 O O . THR A 1 260 ? -19.998 -18.107 3.855 1.00 89.38 260 THR A O 1
ATOM 2091 N N . PRO A 1 261 ? -18.439 -18.395 5.458 1.00 89.56 261 PRO A N 1
ATOM 2092 C CA . PRO A 1 261 ? -19.371 -18.162 6.567 1.00 89.56 261 PRO A CA 1
ATOM 2093 C C . PRO A 1 261 ? -20.060 -16.790 6.539 1.00 89.56 261 PRO A C 1
ATOM 2095 O O . PRO A 1 261 ? -21.172 -16.654 7.046 1.00 89.56 261 PRO A O 1
ATOM 2098 N N . PHE A 1 262 ? -19.431 -15.794 5.912 1.00 89.56 262 PHE A N 1
ATOM 2099 C CA . PHE A 1 262 ? -19.927 -14.418 5.823 1.00 89.56 262 PHE A CA 1
ATOM 2100 C C . PHE A 1 262 ? -20.567 -14.094 4.464 1.00 89.56 262 PHE A C 1
ATOM 2102 O O . PHE A 1 262 ? -21.030 -12.977 4.250 1.00 89.56 262 PHE A O 1
ATOM 2109 N N . GLY A 1 263 ? -20.628 -15.064 3.543 1.00 88.81 263 GLY A N 1
ATOM 2110 C CA . GLY A 1 263 ? -21.171 -14.866 2.197 1.00 88.81 263 GLY A CA 1
ATOM 2111 C C . GLY A 1 263 ? -20.259 -14.066 1.259 1.00 88.81 263 GLY A C 1
ATOM 2112 O O . GLY A 1 263 ? -20.753 -13.497 0.286 1.00 88.81 263 GLY A O 1
ATOM 2113 N N . GLY A 1 264 ? -18.951 -14.025 1.532 1.00 90.69 264 GLY A N 1
ATOM 2114 C CA . GLY A 1 264 ? -17.974 -13.211 0.804 1.00 90.69 264 GLY A CA 1
ATOM 2115 C C . GLY A 1 264 ? -17.399 -12.104 1.685 1.00 90.69 264 GLY A C 1
ATOM 2116 O O . GLY A 1 264 ? -17.169 -12.331 2.870 1.00 90.69 264 GLY A O 1
ATOM 2117 N N . LEU A 1 265 ? -17.136 -10.933 1.096 1.00 92.25 265 LEU A N 1
ATOM 2118 C CA . LEU A 1 265 ? -16.601 -9.766 1.804 1.00 92.25 265 LEU A CA 1
ATOM 2119 C C . LEU A 1 265 ? -17.727 -9.037 2.546 1.00 92.25 265 LEU A C 1
ATOM 2121 O O . LEU A 1 265 ? -18.710 -8.623 1.929 1.00 92.25 265 LEU A O 1
ATOM 2125 N N . LEU A 1 266 ? -17.553 -8.844 3.850 1.00 91.69 266 LEU A N 1
ATOM 2126 C CA . LEU A 1 266 ? -18.485 -8.143 4.723 1.00 91.69 266 LEU A CA 1
ATOM 2127 C C . LEU A 1 266 ? -17.766 -7.006 5.456 1.00 91.69 266 LEU A C 1
ATOM 2129 O O . LEU A 1 266 ? -16.791 -7.236 6.168 1.00 91.69 266 LEU A O 1
ATOM 2133 N N . GLU A 1 267 ? -18.274 -5.783 5.306 1.00 93.56 267 GLU A N 1
ATOM 2134 C CA . GLU A 1 267 ? -17.854 -4.618 6.092 1.00 93.56 267 GLU A CA 1
ATOM 2135 C C . GLU A 1 267 ? -18.506 -4.666 7.483 1.00 93.56 267 GLU A C 1
ATOM 2137 O O . GLU A 1 267 ? -19.727 -4.768 7.609 1.00 93.56 267 GLU A O 1
ATOM 2142 N N . LEU A 1 268 ? -17.688 -4.570 8.528 1.00 88.00 268 LEU A N 1
ATOM 2143 C CA . LEU A 1 268 ? -18.101 -4.569 9.933 1.00 88.00 268 LEU A CA 1
ATOM 2144 C C . LEU A 1 268 ? -18.198 -3.151 10.523 1.00 88.00 268 LEU A C 1
ATOM 2146 O O . LEU A 1 268 ? -18.552 -2.984 11.688 1.00 88.00 268 LEU A O 1
ATOM 2150 N N . GLY A 1 269 ? -17.900 -2.121 9.732 1.00 83.00 269 GLY A N 1
ATOM 2151 C CA . GLY A 1 269 ? -17.929 -0.715 10.130 1.00 83.00 269 GLY A CA 1
ATOM 2152 C C . GLY A 1 269 ? -16.543 -0.158 10.450 1.00 83.00 269 GLY A C 1
ATOM 2153 O O . GLY A 1 269 ? -15.524 -0.734 10.079 1.00 83.00 269 GLY A O 1
ATOM 2154 N N . LYS A 1 270 ? -16.497 1.001 11.114 1.00 81.00 270 LYS A N 1
ATOM 2155 C CA . LYS A 1 270 ? -15.240 1.720 11.359 1.00 81.00 270 LYS A CA 1
ATOM 2156 C C . LYS A 1 270 ? -14.355 1.016 12.385 1.00 81.00 270 LYS A C 1
ATOM 2158 O O . LYS A 1 270 ? -14.856 0.594 13.422 1.00 81.00 270 LYS A O 1
ATOM 2163 N N . VAL A 1 271 ? -13.043 1.005 12.166 1.00 80.75 271 VAL A N 1
ATOM 2164 C CA . VAL A 1 271 ? -12.060 0.430 13.097 1.00 80.75 271 VAL A CA 1
ATOM 2165 C C . VAL A 1 271 ? -12.164 1.069 14.485 1.00 80.75 271 VAL A C 1
ATOM 2167 O O . VAL A 1 271 ? -12.241 0.343 15.468 1.00 80.75 271 VAL A O 1
ATOM 2170 N N . ASN A 1 272 ? -12.284 2.399 14.587 1.00 74.50 272 ASN A N 1
ATOM 2171 C CA . ASN A 1 272 ? -12.395 3.081 15.889 1.00 74.50 272 ASN A CA 1
ATOM 2172 C C . ASN A 1 272 ? -13.568 2.574 16.739 1.00 74.50 272 ASN A C 1
ATOM 2174 O O . ASN A 1 272 ? -13.449 2.492 17.954 1.00 74.50 272 ASN A O 1
ATOM 2178 N N . TYR A 1 273 ? -14.687 2.198 16.111 1.00 78.38 273 TYR A N 1
ATOM 2179 C CA . TYR A 1 273 ? -15.811 1.616 16.843 1.00 78.38 273 TYR A CA 1
ATOM 2180 C C . TYR A 1 273 ? -15.416 0.286 17.495 1.00 78.38 273 TYR A C 1
ATOM 2182 O O . TYR A 1 273 ? -15.769 0.034 18.641 1.00 78.38 273 TYR A O 1
ATOM 2190 N N . TRP A 1 274 ? -14.662 -0.547 16.783 1.00 83.94 274 TRP A N 1
ATOM 2191 C CA . TRP A 1 274 ? -14.210 -1.842 17.280 1.00 83.94 274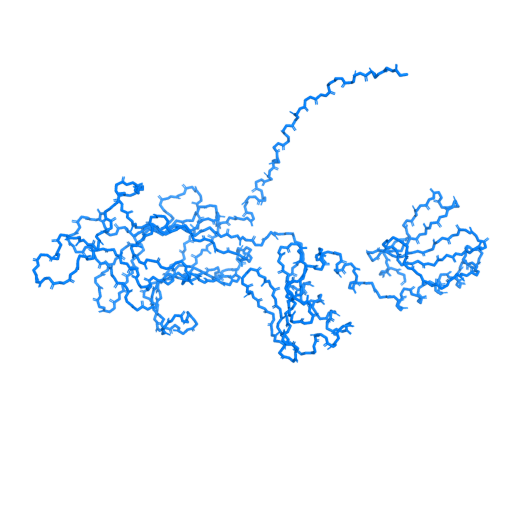 TRP A CA 1
ATOM 2192 C C . TRP A 1 274 ? -13.084 -1.728 18.304 1.00 83.94 274 TRP A C 1
ATOM 2194 O O . TRP A 1 274 ? -13.086 -2.483 19.268 1.00 83.94 274 TRP A O 1
ATOM 2204 N N . VAL A 1 275 ? -12.185 -0.752 18.162 1.00 77.44 275 VAL A N 1
ATOM 2205 C CA . VAL A 1 275 ? -11.185 -0.425 19.193 1.00 77.44 275 VAL A CA 1
ATOM 2206 C C . VAL A 1 275 ? -11.877 0.003 20.490 1.00 77.44 275 VAL A C 1
ATOM 2208 O O . VAL A 1 275 ? -11.568 -0.522 21.555 1.00 77.44 275 VAL A O 1
ATOM 2211 N N . GLU A 1 276 ? -12.905 0.855 20.404 1.00 74.19 276 GLU A N 1
ATOM 2212 C CA . GLU A 1 276 ? -13.726 1.221 21.567 1.00 74.19 276 GLU A CA 1
ATOM 2213 C C . GLU A 1 276 ? -14.429 0.010 22.209 1.00 74.19 276 GLU A C 1
ATOM 2215 O O . GLU A 1 276 ? -14.615 -0.004 23.425 1.00 74.19 276 GLU A O 1
ATOM 2220 N N . GLN A 1 277 ? -14.844 -0.995 21.422 1.00 75.38 277 GLN A N 1
ATOM 2221 C CA . GLN A 1 277 ? -15.418 -2.243 21.950 1.00 75.38 277 GLN A CA 1
ATOM 2222 C C . GLN A 1 277 ? -14.357 -3.167 22.559 1.00 75.38 277 GLN A C 1
ATOM 2224 O O . GLN A 1 277 ? -14.630 -3.834 23.555 1.00 75.38 277 GLN A O 1
ATOM 2229 N N . MET A 1 278 ? -13.161 -3.222 21.971 1.00 79.81 278 MET A N 1
ATOM 2230 C CA . MET A 1 278 ? -12.047 -4.031 22.459 1.00 79.81 278 MET A CA 1
ATOM 2231 C C . MET A 1 278 ? -11.654 -3.636 23.882 1.00 79.81 278 MET A C 1
ATOM 2233 O O . MET A 1 278 ? -11.483 -4.508 24.733 1.00 79.81 278 MET A O 1
ATOM 2237 N N . ASP A 1 279 ? -11.594 -2.333 24.147 1.00 69.31 279 ASP A N 1
ATOM 2238 C CA . ASP A 1 279 ? -11.249 -1.778 25.458 1.00 69.31 279 ASP A CA 1
ATOM 2239 C C . ASP A 1 279 ? -12.402 -1.868 26.483 1.00 69.31 279 ASP A C 1
ATOM 2241 O O . ASP A 1 279 ? -12.267 -1.451 27.637 1.00 69.31 279 ASP A O 1
ATOM 2245 N N . HIS A 1 280 ? -13.556 -2.417 26.088 1.00 70.25 280 HIS A N 1
ATOM 2246 C CA . HIS A 1 280 ? -14.763 -2.503 26.906 1.00 70.25 280 HIS A CA 1
ATOM 2247 C C . HIS A 1 280 ? -14.924 -3.908 27.520 1.00 70.25 280 HIS A C 1
ATOM 2249 O O . HIS A 1 280 ? -15.540 -4.809 26.949 1.00 70.25 280 HIS A O 1
ATOM 2255 N N . ASP A 1 281 ? -14.346 -4.119 28.709 1.00 76.31 281 ASP A N 1
ATOM 2256 C CA . ASP A 1 281 ? -14.515 -5.356 29.492 1.00 76.31 281 ASP A CA 1
ATOM 2257 C C . ASP A 1 281 ? -15.767 -5.287 30.387 1.00 76.31 281 ASP A C 1
ATOM 2259 O O . ASP A 1 281 ? -15.740 -4.751 31.499 1.00 76.31 281 ASP A O 1
ATOM 2263 N N . GLU A 1 282 ? -16.878 -5.865 29.920 1.00 79.06 282 GLU A N 1
ATOM 2264 C CA . GLU A 1 282 ? -18.152 -5.908 30.653 1.00 79.06 282 GLU A CA 1
ATOM 2265 C C . GLU A 1 282 ? -18.041 -6.520 32.060 1.00 79.06 282 GLU A C 1
ATOM 2267 O O . GLU A 1 282 ? -18.778 -6.117 32.965 1.00 79.06 282 GLU A O 1
ATOM 2272 N N . ALA A 1 283 ? -17.152 -7.499 32.274 1.00 81.00 283 ALA A N 1
ATOM 2273 C CA . ALA A 1 283 ? -17.005 -8.148 33.574 1.00 81.00 283 ALA A CA 1
ATOM 2274 C C . ALA A 1 283 ? -16.322 -7.209 34.573 1.00 81.00 283 ALA A C 1
ATOM 2276 O O . ALA A 1 283 ? -16.801 -7.061 35.701 1.00 81.00 283 ALA A O 1
ATOM 2277 N N . ALA A 1 284 ? -15.255 -6.532 34.145 1.00 81.00 284 ALA A N 1
ATOM 2278 C CA . ALA A 1 284 ? -14.595 -5.501 34.940 1.00 81.00 284 ALA A CA 1
ATOM 2279 C C . ALA A 1 284 ? -15.533 -4.312 35.212 1.00 81.00 284 ALA A C 1
ATOM 2281 O O . ALA A 1 284 ? -15.623 -3.824 36.339 1.00 81.00 284 ALA A O 1
ATOM 2282 N N . ILE A 1 285 ? -16.308 -3.895 34.209 1.00 87.00 285 ILE A N 1
ATOM 2283 C CA . ILE A 1 285 ? -17.269 -2.795 34.346 1.00 87.00 285 ILE A CA 1
ATOM 2284 C C . ILE A 1 285 ? -18.401 -3.159 35.311 1.00 87.00 285 ILE A C 1
ATOM 2286 O O . ILE A 1 285 ? -18.782 -2.342 36.147 1.00 87.00 285 ILE A O 1
ATOM 2290 N N . ASN A 1 286 ? -18.914 -4.390 35.256 1.00 88.44 286 ASN A N 1
ATOM 2291 C CA . ASN A 1 286 ? -19.900 -4.862 36.227 1.00 88.44 286 ASN A CA 1
ATOM 2292 C C . ASN A 1 286 ? -19.341 -4.845 37.657 1.00 88.44 286 ASN A C 1
ATOM 2294 O O . ASN A 1 286 ? -20.044 -4.410 38.563 1.00 88.44 286 ASN A O 1
ATOM 2298 N N . GLN A 1 287 ? -18.081 -5.243 37.862 1.00 87.38 287 GLN A N 1
ATOM 2299 C CA . GLN A 1 287 ? -17.440 -5.154 39.180 1.00 87.38 287 GLN A CA 1
ATOM 2300 C C . GLN A 1 287 ? -17.306 -3.704 39.662 1.00 87.38 287 GLN A C 1
ATOM 2302 O O . GLN A 1 287 ? -17.517 -3.428 40.844 1.00 87.38 287 GLN A O 1
ATOM 2307 N N . LEU A 1 288 ? -16.995 -2.769 38.760 1.00 88.69 288 LEU A N 1
ATOM 2308 C CA . LEU A 1 288 ? -16.971 -1.344 39.080 1.00 88.69 288 LEU A CA 1
ATOM 2309 C C . LEU A 1 288 ? -18.362 -0.833 39.483 1.00 88.69 288 LEU A C 1
ATOM 2311 O O . LEU A 1 288 ? -18.488 -0.096 40.461 1.00 88.69 288 LEU A O 1
ATOM 2315 N N . TYR A 1 289 ? -19.414 -1.238 38.771 1.00 92.50 289 TYR A N 1
ATOM 2316 C CA . TYR A 1 289 ? -20.791 -0.879 39.120 1.00 92.50 289 TYR A CA 1
ATOM 2317 C C . TYR A 1 289 ? -21.183 -1.417 40.496 1.00 92.50 289 TYR A C 1
ATOM 2319 O O . TYR A 1 289 ? -21.656 -0.647 41.331 1.00 92.50 289 TYR A O 1
ATOM 2327 N N . ASP A 1 290 ? -20.884 -2.686 40.781 1.00 92.06 290 ASP A N 1
ATOM 2328 C CA . ASP A 1 290 ? -21.119 -3.295 42.096 1.00 92.06 290 ASP A CA 1
ATOM 2329 C C . ASP A 1 290 ? -20.359 -2.540 43.209 1.00 92.06 290 ASP A C 1
ATOM 2331 O O . ASP A 1 290 ? -20.863 -2.319 44.317 1.00 92.06 290 ASP A O 1
ATOM 2335 N N . TRP A 1 291 ? -19.131 -2.091 42.926 1.00 91.44 291 TRP A N 1
ATOM 2336 C CA . TRP A 1 291 ? -18.355 -1.277 43.859 1.00 91.44 291 TRP A CA 1
ATOM 2337 C C . TRP A 1 291 ? -18.990 0.100 44.091 1.00 91.44 291 TRP A C 1
ATOM 2339 O O . TRP A 1 291 ? -19.109 0.517 45.249 1.00 91.44 291 TRP A O 1
ATOM 2349 N N . LEU A 1 292 ? -19.439 0.793 43.039 1.00 91.62 292 LEU A N 1
ATOM 2350 C CA . LEU A 1 292 ? -20.116 2.091 43.145 1.00 91.62 292 LEU A CA 1
ATOM 2351 C C . LEU A 1 292 ? -21.393 1.982 43.983 1.00 91.62 292 LEU A C 1
ATOM 2353 O O . LEU A 1 292 ? -21.630 2.821 44.854 1.00 91.62 292 LEU A O 1
ATOM 2357 N N . GLU A 1 293 ? -22.171 0.921 43.783 1.00 92.69 293 GLU A N 1
ATOM 2358 C CA . GLU A 1 293 ? -23.368 0.607 44.570 1.00 92.69 293 GLU A CA 1
ATOM 2359 C C . GLU A 1 293 ? -23.041 0.448 46.059 1.00 92.69 293 GLU A C 1
ATOM 2361 O O . GLU A 1 293 ? -23.741 0.986 46.920 1.00 92.69 293 GLU A O 1
ATOM 2366 N N . SER A 1 294 ? -21.921 -0.208 46.381 1.00 91.25 294 SER A N 1
ATOM 2367 C CA . SER A 1 294 ? -21.462 -0.353 47.769 1.00 91.25 294 SER A CA 1
ATOM 2368 C C . SER A 1 294 ? -21.064 0.979 48.422 1.00 91.25 294 SER A C 1
ATOM 2370 O O . SER A 1 294 ? -21.197 1.145 49.638 1.00 91.25 294 SER A O 1
ATOM 2372 N N . LYS A 1 295 ? -20.564 1.935 47.629 1.00 92.38 295 LYS A N 1
ATOM 2373 C CA . LYS A 1 295 ? -20.094 3.246 48.100 1.00 92.38 295 LYS A CA 1
ATOM 2374 C C . LYS A 1 295 ? -21.208 4.279 48.189 1.00 92.38 295 LYS A C 1
ATOM 2376 O O . LYS A 1 295 ? -21.189 5.101 49.105 1.00 92.38 295 LYS A O 1
ATOM 2381 N N . TYR A 1 296 ? -22.164 4.227 47.267 1.00 90.69 296 TYR A N 1
ATOM 2382 C CA . TYR A 1 296 ? -23.209 5.234 47.096 1.00 90.69 296 TYR A CA 1
ATOM 2383 C C . TYR A 1 296 ? -24.623 4.623 47.073 1.00 90.69 296 TYR A C 1
ATOM 2385 O O . TYR A 1 296 ? -25.401 4.927 46.166 1.00 90.69 296 TYR A O 1
ATOM 2393 N N . PRO A 1 297 ? -25.017 3.821 48.082 1.00 91.75 297 PRO A N 1
ATOM 2394 C CA . PRO A 1 297 ? -26.284 3.081 48.063 1.00 91.75 297 PRO A CA 1
ATOM 2395 C C . PRO A 1 297 ? -27.532 3.979 48.088 1.00 91.75 297 PRO A C 1
ATOM 2397 O O . PRO A 1 297 ? -28.614 3.548 47.703 1.00 91.75 297 PRO A O 1
ATOM 2400 N N . GLU A 1 298 ? -27.402 5.232 48.539 1.00 88.56 298 GLU A N 1
ATOM 2401 C CA . GLU A 1 298 ? -28.490 6.221 48.504 1.00 88.56 298 GLU A CA 1
ATOM 2402 C C . GLU A 1 298 ? -28.820 6.669 47.071 1.00 88.56 298 GLU A C 1
ATOM 2404 O O . GLU A 1 298 ? -29.976 6.950 46.763 1.00 88.56 298 GLU A O 1
ATOM 2409 N N . TYR A 1 299 ? -27.818 6.695 46.187 1.00 84.69 299 TYR A N 1
ATOM 2410 C CA . TYR A 1 299 ? -27.962 7.110 44.789 1.00 84.69 299 TYR A CA 1
ATOM 2411 C C . TYR A 1 299 ? -28.145 5.926 43.840 1.00 84.69 299 TYR A C 1
ATOM 2413 O O . TYR A 1 299 ? -28.835 6.059 42.827 1.00 84.69 299 TYR A O 1
ATOM 2421 N N . LEU A 1 300 ? -27.546 4.784 44.185 1.00 90.88 300 LEU A N 1
ATOM 2422 C CA . LEU A 1 300 ? -27.504 3.556 43.396 1.00 90.88 300 LEU A CA 1
ATOM 2423 C C . LEU A 1 300 ? -28.174 2.405 44.178 1.00 90.88 300 LEU A C 1
ATOM 2425 O O . LEU A 1 300 ? -27.484 1.523 44.686 1.00 90.88 300 LEU A O 1
ATOM 2429 N N . PRO A 1 301 ? -29.511 2.448 44.363 1.00 86.12 301 PRO A N 1
ATOM 2430 C CA . PRO A 1 301 ? -30.265 1.434 45.099 1.00 86.12 301 PRO A CA 1
ATOM 2431 C C . PRO A 1 301 ? -30.467 0.168 44.239 1.00 86.12 301 PRO A C 1
ATOM 2433 O O . PRO A 1 301 ? -29.565 -0.296 43.556 1.00 86.12 301 PRO A O 1
ATOM 2436 N N . THR A 1 302 ? -31.654 -0.441 44.253 1.00 84.56 302 THR A N 1
ATOM 2437 C CA . THR A 1 302 ? -31.942 -1.614 43.418 1.00 84.56 302 THR A CA 1
ATOM 2438 C C . THR A 1 302 ? -31.854 -1.270 41.928 1.00 84.56 302 THR A C 1
ATOM 2440 O O . THR A 1 302 ? -32.528 -0.345 41.459 1.00 84.56 302 THR A O 1
ATOM 2443 N N . HIS A 1 303 ? -31.050 -2.041 41.198 1.00 86.31 303 HIS A N 1
ATOM 2444 C CA . HIS A 1 303 ? -30.845 -1.905 39.762 1.00 86.31 303 HIS A CA 1
ATOM 2445 C C . HIS A 1 303 ? -31.570 -2.997 38.965 1.00 86.31 303 HIS A C 1
ATOM 2447 O O . HIS A 1 303 ? -31.994 -4.022 39.502 1.00 86.31 303 HIS A O 1
ATOM 2453 N N . GLN A 1 304 ? -31.713 -2.760 37.664 1.00 83.81 304 GLN A N 1
ATOM 2454 C CA . GLN A 1 304 ? -31.953 -3.813 36.676 1.00 83.81 304 GLN A CA 1
ATOM 2455 C C . GLN A 1 304 ? -30.626 -4.462 36.260 1.00 83.81 304 GLN A C 1
ATOM 2457 O O . GLN A 1 304 ? -29.563 -3.883 36.492 1.00 83.81 304 GLN A O 1
ATOM 2462 N N . ASP A 1 305 ? -30.680 -5.638 35.632 1.00 84.94 305 ASP A N 1
ATOM 2463 C CA . ASP A 1 305 ? -29.503 -6.228 34.979 1.00 84.94 305 ASP A CA 1
ATOM 2464 C C . ASP A 1 305 ? -28.859 -5.213 34.031 1.00 84.94 305 ASP A C 1
ATOM 2466 O O . ASP A 1 305 ? -29.565 -4.385 33.460 1.00 84.94 305 ASP A O 1
ATOM 2470 N N . SER A 1 306 ? -27.537 -5.260 33.872 1.00 90.12 306 SER A N 1
ATOM 2471 C CA . SER A 1 306 ? -26.823 -4.379 32.944 1.00 90.12 306 SER A CA 1
ATOM 2472 C C . SER A 1 306 ? -27.296 -4.593 31.503 1.00 90.12 306 SER A C 1
ATOM 2474 O O . SER A 1 306 ? -27.571 -5.718 31.086 1.00 90.12 306 SER A O 1
ATOM 2476 N N . PHE A 1 307 ? -27.381 -3.516 30.728 1.00 83.62 307 PHE A N 1
ATOM 2477 C CA . PHE A 1 307 ? -27.835 -3.554 29.341 1.00 83.62 307 PHE A CA 1
ATOM 2478 C C . PHE A 1 307 ? -27.204 -2.447 28.508 1.00 83.62 307 PHE A C 1
ATOM 2480 O O . PHE A 1 307 ? -26.769 -1.420 29.023 1.00 83.62 307 PHE A O 1
ATOM 2487 N N . TYR A 1 308 ? -27.221 -2.625 27.190 1.00 80.75 308 TYR A N 1
ATOM 2488 C CA . TYR A 1 308 ? -26.848 -1.565 26.267 1.00 80.75 308 TYR A CA 1
ATOM 2489 C C . TYR A 1 308 ? -28.021 -0.618 26.007 1.00 80.75 308 TYR A C 1
ATOM 2491 O O . TYR A 1 308 ? -29.105 -1.037 25.595 1.00 80.75 308 TYR A O 1
ATOM 2499 N N . ILE A 1 309 ? -27.786 0.680 26.198 1.00 81.44 309 ILE A N 1
ATOM 2500 C CA . ILE A 1 309 ? -28.681 1.756 25.779 1.00 81.44 309 ILE A CA 1
ATOM 2501 C C . ILE A 1 309 ? -27.934 2.706 24.849 1.00 81.44 309 ILE A C 1
ATOM 2503 O O . ILE A 1 309 ? -26.966 3.366 25.223 1.00 81.44 309 ILE A O 1
ATOM 2507 N N . GLN A 1 310 ? -28.398 2.775 23.600 1.00 81.94 310 GLN A N 1
ATOM 2508 C CA . GLN A 1 310 ? -27.654 3.408 22.509 1.00 81.94 310 GLN A CA 1
ATOM 2509 C C . GLN A 1 310 ? -26.247 2.799 22.381 1.00 81.94 310 GLN A C 1
ATOM 2511 O O . GLN A 1 310 ? -26.130 1.683 21.891 1.00 81.94 310 GLN A O 1
ATOM 2516 N N . ARG A 1 311 ? -25.199 3.515 22.808 1.00 77.31 311 ARG A N 1
ATOM 2517 C CA . ARG A 1 311 ? -23.803 3.044 22.804 1.00 77.31 311 ARG A CA 1
ATOM 2518 C C . ARG A 1 311 ? -23.248 2.774 24.206 1.00 77.31 311 ARG A C 1
ATOM 2520 O O . ARG A 1 311 ? -22.140 2.275 24.322 1.00 77.31 311 ARG A O 1
ATOM 2527 N N . TYR A 1 312 ? -23.997 3.104 25.254 1.00 85.00 312 TYR A N 1
ATOM 2528 C CA . TYR A 1 312 ? -23.557 2.926 26.633 1.00 85.00 312 TYR A CA 1
ATOM 2529 C C . TYR A 1 312 ? -23.927 1.530 27.108 1.00 85.00 312 TYR A C 1
ATOM 2531 O O . TYR A 1 312 ? -25.085 1.133 26.980 1.00 85.00 312 TYR A O 1
ATOM 2539 N N . TYR A 1 313 ? -22.981 0.823 27.711 1.00 87.56 313 TYR A N 1
ATOM 2540 C CA . TYR A 1 313 ? -23.312 -0.282 28.603 1.00 87.56 313 TYR A CA 1
ATOM 2541 C C . TYR A 1 313 ? -23.682 0.322 29.950 1.00 87.56 313 TYR A C 1
ATOM 2543 O O . TYR A 1 313 ? -22.909 1.115 30.476 1.00 87.56 313 TYR A O 1
ATOM 2551 N N . ALA A 1 314 ? -24.875 0.050 30.464 1.00 92.88 314 ALA A N 1
ATOM 2552 C CA . ALA A 1 314 ? -25.432 0.797 31.581 1.00 92.88 314 ALA A CA 1
ATOM 2553 C C . ALA A 1 314 ? -26.248 -0.070 32.538 1.00 92.88 314 ALA A C 1
ATOM 2555 O O . ALA A 1 314 ? -26.776 -1.120 32.174 1.00 92.88 314 ALA A O 1
ATOM 2556 N N . ARG A 1 315 ? -26.407 0.431 33.763 1.00 94.31 315 ARG A N 1
ATOM 2557 C CA . ARG A 1 315 ? -27.405 -0.030 34.731 1.00 94.31 315 ARG A CA 1
ATOM 2558 C C . ARG A 1 315 ? -28.374 1.087 35.050 1.00 94.31 315 ARG A C 1
ATOM 2560 O O . ARG A 1 315 ? -27.973 2.239 35.215 1.00 94.31 315 ARG A O 1
ATOM 2567 N N . TYR A 1 316 ? -29.643 0.717 35.174 1.00 93.81 316 TYR A N 1
ATOM 2568 C CA . TYR A 1 316 ? -30.710 1.623 35.573 1.00 93.81 316 TYR A CA 1
ATOM 2569 C C . TYR A 1 316 ? -31.174 1.340 37.000 1.00 93.81 316 TYR A C 1
ATOM 2571 O O . TYR A 1 316 ? -31.504 0.201 37.340 1.00 93.81 316 TYR A O 1
ATOM 2579 N N . TYR A 1 317 ? -31.266 2.399 37.801 1.00 92.69 317 TYR A N 1
ATOM 2580 C CA . TYR A 1 317 ? -31.684 2.378 39.197 1.00 92.69 317 TYR A CA 1
ATOM 2581 C C . TYR A 1 317 ? -33.082 2.977 39.337 1.00 92.69 317 TYR A C 1
AT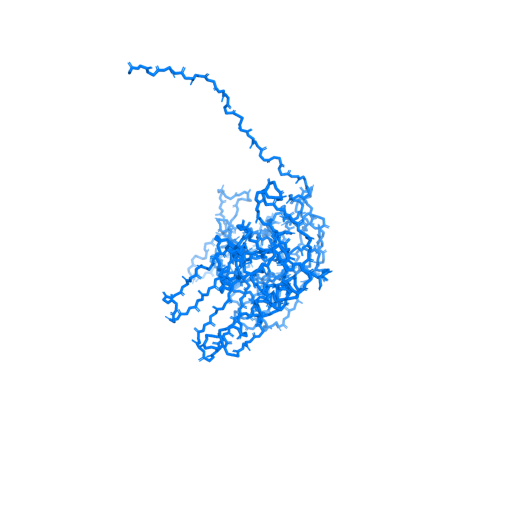OM 2583 O O . TYR A 1 317 ? -33.264 4.193 39.403 1.00 92.69 317 TYR A O 1
ATOM 2591 N N . GLN A 1 318 ? -34.092 2.109 39.421 1.00 89.19 318 GLN A N 1
ATOM 2592 C CA . GLN A 1 318 ? -35.505 2.516 39.426 1.00 89.19 318 GLN A CA 1
ATOM 2593 C C . GLN A 1 318 ? -35.879 3.414 40.612 1.00 89.19 318 GLN A C 1
ATOM 2595 O O . GLN A 1 318 ? -36.758 4.262 40.494 1.00 89.19 318 GLN A O 1
ATOM 2600 N N . GLY A 1 319 ? -35.235 3.216 41.767 1.00 87.62 319 GLY A N 1
ATOM 2601 C CA . GLY A 1 319 ? -35.544 3.967 42.986 1.00 87.62 319 GLY A CA 1
ATOM 2602 C C . GLY A 1 319 ? -35.152 5.445 42.922 1.00 87.62 319 GLY A C 1
ATOM 2603 O O . GLY A 1 319 ? -35.743 6.255 43.632 1.00 87.62 319 GLY A O 1
ATOM 2604 N N . THR A 1 320 ? -34.177 5.790 42.079 1.00 91.25 320 THR A N 1
ATOM 2605 C CA . THR A 1 320 ? -33.589 7.137 41.980 1.00 91.25 320 THR A CA 1
ATOM 2606 C C . THR A 1 320 ? -33.680 7.736 40.579 1.00 91.25 320 THR A C 1
ATOM 2608 O O . THR A 1 320 ? -33.342 8.902 40.402 1.00 91.25 320 THR A O 1
ATOM 2611 N N . ASP A 1 321 ? -34.166 6.973 39.597 1.00 92.12 321 ASP A N 1
ATOM 2612 C CA . ASP A 1 321 ? -34.190 7.349 38.180 1.00 92.12 321 ASP A CA 1
ATOM 2613 C C . ASP A 1 321 ? -32.798 7.748 37.653 1.00 92.12 321 ASP A C 1
ATOM 2615 O O . ASP A 1 321 ? -32.608 8.754 36.965 1.00 92.12 321 ASP A O 1
ATOM 2619 N N . VAL A 1 322 ? -31.799 6.948 38.033 1.00 93.81 322 VAL A N 1
ATOM 2620 C CA . VAL A 1 322 ? -30.386 7.148 37.692 1.00 93.81 322 VAL A CA 1
ATOM 2621 C C . VAL A 1 322 ? -29.917 6.064 36.745 1.00 93.81 322 VAL A C 1
ATOM 2623 O O . VAL A 1 322 ? -30.287 4.901 36.890 1.00 93.81 322 VAL A O 1
ATOM 2626 N N . TYR A 1 323 ? -29.038 6.439 35.824 1.00 94.50 323 TYR A N 1
ATOM 2627 C CA . TYR A 1 323 ? -28.208 5.508 35.079 1.00 94.50 323 TYR A CA 1
ATOM 2628 C C . TYR A 1 323 ? -26.752 5.718 35.467 1.00 94.50 323 TYR A C 1
ATOM 2630 O O . TYR A 1 323 ? -26.301 6.860 35.567 1.00 94.50 323 TYR A O 1
ATOM 2638 N N . ILE A 1 324 ? -26.013 4.626 35.618 1.00 94.69 324 ILE A N 1
ATOM 2639 C CA . ILE A 1 324 ? -24.561 4.650 35.432 1.00 94.69 324 ILE A CA 1
ATOM 2640 C C . ILE A 1 324 ? -24.256 3.887 34.157 1.00 94.69 324 ILE A C 1
ATOM 2642 O O . ILE A 1 324 ? -24.906 2.881 33.874 1.00 94.69 324 ILE A O 1
ATOM 2646 N N . GLY A 1 325 ? -23.317 4.388 33.371 1.00 92.56 325 GLY A N 1
ATOM 2647 C CA . GLY A 1 325 ? -22.966 3.780 32.100 1.00 92.56 325 GLY A CA 1
ATOM 2648 C C . GLY A 1 325 ? -21.506 3.985 31.759 1.00 92.56 325 GLY A C 1
ATOM 2649 O O . GLY A 1 325 ? -20.865 4.893 32.277 1.00 92.56 325 GLY A O 1
ATOM 2650 N N . SER A 1 326 ? -20.971 3.141 30.893 1.00 85.81 326 SER A N 1
ATOM 2651 C CA . SER A 1 326 ? -19.626 3.279 30.355 1.00 85.81 326 SER A CA 1
ATOM 2652 C C . SER A 1 326 ? -19.653 3.314 28.836 1.00 85.81 326 SER A C 1
ATOM 2654 O O . SER A 1 326 ? -20.453 2.633 28.187 1.00 85.81 326 SER A O 1
ATOM 2656 N N . LEU A 1 327 ? -18.774 4.139 28.278 1.00 81.69 327 LEU A N 1
ATOM 2657 C CA . LEU A 1 327 ? -18.574 4.304 26.843 1.00 81.69 327 LEU A CA 1
ATOM 2658 C C . LEU A 1 327 ? -17.139 4.773 26.603 1.00 81.69 327 LEU A C 1
ATOM 2660 O O . LEU A 1 327 ? -16.699 5.705 27.271 1.00 81.69 327 LEU A O 1
ATOM 2664 N N . GLY A 1 328 ? -16.433 4.146 25.658 1.00 67.19 328 GLY A N 1
ATOM 2665 C CA . GLY A 1 328 ? -15.120 4.611 25.194 1.00 67.19 328 GLY A CA 1
ATOM 2666 C C . GLY A 1 328 ? -14.095 4.797 26.315 1.00 67.19 328 GLY A C 1
ATOM 2667 O O . GLY A 1 328 ? -13.436 5.827 26.371 1.00 67.19 328 GLY A O 1
ATOM 2668 N N . GLY A 1 329 ? -14.024 3.855 27.260 1.00 75.50 329 GLY A N 1
ATOM 2669 C CA . GLY A 1 329 ? -13.087 3.941 28.382 1.00 75.50 329 GLY A CA 1
ATOM 2670 C C . GLY A 1 329 ? -13.476 4.924 29.493 1.00 75.50 329 GLY A C 1
ATOM 2671 O O . GLY A 1 329 ? -12.747 5.009 30.473 1.00 75.50 329 GLY A O 1
ATOM 2672 N N . SER A 1 330 ? -14.615 5.619 29.404 1.00 83.31 330 SER A N 1
ATOM 2673 C CA . SER A 1 330 ? -15.095 6.559 30.428 1.00 83.31 330 SER A CA 1
ATOM 2674 C C . SER A 1 330 ? -16.338 6.053 31.160 1.00 83.31 330 SER A C 1
ATOM 2676 O O . SER A 1 330 ? -17.179 5.341 30.603 1.00 83.31 330 SER A O 1
ATOM 2678 N N . LEU A 1 331 ? -16.465 6.459 32.424 1.00 90.88 331 LEU A N 1
ATOM 2679 C CA . LEU A 1 331 ? -17.630 6.255 33.276 1.00 90.88 331 LEU A CA 1
ATOM 2680 C C . LEU A 1 331 ? -18.531 7.497 33.251 1.00 90.88 331 LEU A C 1
ATOM 2682 O O . LEU A 1 331 ? -18.065 8.630 33.354 1.00 90.88 331 LEU A O 1
ATOM 2686 N N . TYR A 1 332 ? -19.839 7.279 33.194 1.00 94.06 332 TYR A N 1
ATOM 2687 C CA . TYR A 1 332 ? -20.861 8.315 33.145 1.00 94.06 332 TYR A CA 1
ATOM 2688 C C . TYR A 1 332 ? -21.968 8.047 34.163 1.00 94.06 332 TYR A C 1
ATOM 2690 O O . TYR A 1 332 ? -22.305 6.899 34.454 1.00 94.06 332 TYR A O 1
ATOM 2698 N N . ALA A 1 333 ? -22.588 9.120 34.643 1.00 93.75 333 ALA A N 1
ATOM 2699 C CA . ALA A 1 333 ? -23.852 9.088 35.360 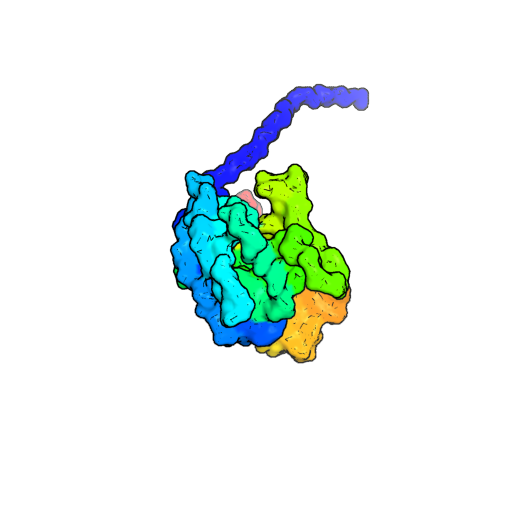1.00 93.75 333 ALA A CA 1
ATOM 2700 C C . ALA A 1 333 ? -24.884 9.959 34.641 1.00 93.75 333 ALA A C 1
ATOM 2702 O O . ALA A 1 333 ? -24.570 11.035 34.139 1.00 93.75 333 ALA A O 1
ATOM 2703 N N . TYR A 1 334 ? -26.133 9.513 34.604 1.00 94.06 334 TYR A N 1
ATOM 2704 C CA . TYR A 1 334 ? -27.243 10.274 34.044 1.00 94.06 334 TYR A CA 1
ATOM 2705 C C . TYR A 1 334 ? -28.417 10.292 35.015 1.00 94.06 334 TYR A C 1
ATOM 2707 O O . TYR A 1 334 ? -28.786 9.268 35.585 1.00 94.06 334 TYR A O 1
ATOM 2715 N N . GLY A 1 335 ? -29.004 11.470 35.207 1.00 90.19 335 GLY A N 1
ATOM 2716 C CA . GLY A 1 335 ? -30.149 11.669 36.088 1.00 90.19 335 GLY A CA 1
ATOM 2717 C C . GLY A 1 335 ? -30.418 13.151 36.329 1.00 90.19 335 GLY A C 1
ATOM 2718 O O . GLY A 1 335 ? -29.538 14.000 36.167 1.00 90.19 335 GLY A O 1
ATOM 2719 N N . THR A 1 336 ? -31.643 13.483 36.735 1.00 87.25 336 THR A N 1
ATOM 2720 C CA . THR A 1 336 ? -32.054 14.881 36.975 1.00 87.25 336 THR A CA 1
ATOM 2721 C C . THR A 1 336 ? -31.195 15.572 38.038 1.00 87.25 336 THR A C 1
ATOM 2723 O O . THR A 1 336 ? -30.849 16.742 37.892 1.00 87.25 336 THR A O 1
ATOM 2726 N N . GLN A 1 337 ? -30.769 14.824 39.055 1.00 85.50 337 GLN A N 1
ATOM 2727 C CA . GLN A 1 337 ? -29.858 15.273 40.112 1.00 85.50 337 GLN A CA 1
ATOM 2728 C C . GLN A 1 337 ? -28.440 15.624 39.634 1.00 85.50 337 GLN A C 1
ATOM 2730 O O . GLN A 1 337 ? -27.744 16.371 40.316 1.00 85.50 337 GLN A O 1
ATOM 2735 N N . PHE A 1 338 ? -28.026 15.136 38.462 1.00 87.44 338 PHE A N 1
ATOM 2736 C CA . PHE A 1 338 ? -26.748 15.482 37.832 1.00 87.44 338 PHE A CA 1
ATOM 2737 C C . PHE A 1 338 ? -26.894 16.586 36.772 1.00 87.44 338 PHE A C 1
ATOM 2739 O O . PHE A 1 338 ? -25.912 16.985 36.157 1.00 87.44 338 PHE A O 1
ATOM 2746 N N . GLY A 1 339 ? -28.112 17.093 36.537 1.00 85.94 339 GLY A N 1
ATOM 2747 C CA . GLY A 1 339 ? -28.384 18.060 35.471 1.00 85.94 339 GLY A CA 1
ATOM 2748 C C . GLY A 1 339 ? -28.350 17.463 34.058 1.00 85.94 339 GLY A C 1
ATOM 2749 O O . GLY A 1 339 ? -28.288 18.218 33.090 1.00 85.94 339 GLY A O 1
ATOM 2750 N N . GLY A 1 340 ? -28.408 16.133 33.927 1.00 90.31 340 GLY A N 1
ATOM 2751 C CA . GLY A 1 340 ? -28.293 15.420 32.655 1.00 90.31 340 GLY A CA 1
ATOM 2752 C C . GLY A 1 340 ? -27.183 14.372 32.685 1.00 90.31 340 GLY A C 1
ATOM 2753 O O . GLY A 1 340 ? -27.011 13.694 33.695 1.00 90.31 340 GLY A O 1
ATOM 2754 N N . LEU A 1 341 ? -26.478 14.217 31.561 1.00 91.69 341 LEU A N 1
ATOM 2755 C CA . LEU A 1 341 ? -25.333 13.315 31.433 1.00 91.69 341 LEU A CA 1
ATOM 2756 C C . LEU A 1 341 ? -24.087 13.981 32.025 1.00 91.69 341 LEU A C 1
ATOM 2758 O O . LEU A 1 341 ? -23.716 15.077 31.607 1.00 91.69 341 LEU A O 1
ATOM 2762 N N . LEU A 1 342 ? -23.448 13.301 32.968 1.00 92.25 342 LEU A N 1
ATOM 2763 C CA . LEU A 1 342 ? -22.231 13.719 33.647 1.00 92.25 342 LEU A CA 1
ATOM 2764 C C . LEU A 1 342 ? -21.145 12.665 33.425 1.00 92.25 342 LEU A C 1
ATOM 2766 O O . LEU A 1 342 ? -21.354 11.492 33.722 1.00 92.25 342 LEU A O 1
ATOM 2770 N N . GLU A 1 343 ? -19.983 13.081 32.935 1.00 91.88 343 GLU A N 1
ATOM 2771 C CA . GLU A 1 343 ? -18.792 12.233 32.891 1.00 91.88 343 GLU A CA 1
ATOM 2772 C C . GLU A 1 343 ? -18.128 12.204 34.272 1.00 91.88 343 GLU A C 1
ATOM 2774 O O . GLU A 1 343 ? -17.847 13.248 34.861 1.00 91.88 343 GLU A O 1
ATOM 2779 N N . LEU A 1 344 ? -17.916 11.000 34.801 1.00 88.94 344 LEU A N 1
ATOM 2780 C CA . LEU A 1 344 ? -17.301 10.756 36.106 1.00 88.94 344 LEU A CA 1
ATOM 2781 C C . LEU A 1 344 ? -15.783 10.534 36.008 1.00 88.94 344 LEU A C 1
ATOM 2783 O O . LEU A 1 344 ? -15.100 10.606 37.028 1.00 88.94 344 LEU A O 1
ATOM 2787 N N . GLY A 1 345 ? -15.263 10.296 34.800 1.00 85.00 345 GLY A N 1
ATOM 2788 C CA . GLY A 1 345 ? -13.840 10.131 34.496 1.00 85.00 345 GLY A CA 1
ATOM 2789 C C . GLY A 1 345 ? -13.523 8.805 33.803 1.00 85.00 345 GLY A C 1
ATOM 2790 O O . GLY A 1 345 ? -14.400 7.962 33.625 1.00 85.00 345 GLY A O 1
ATOM 2791 N N . GLU A 1 346 ? -12.258 8.623 33.431 1.00 80.38 346 GLU A N 1
ATOM 2792 C CA . GLU A 1 346 ? -11.764 7.400 32.784 1.00 80.38 346 GLU A CA 1
ATOM 2793 C C . GLU A 1 346 ? -11.852 6.179 33.714 1.00 80.38 346 GLU A C 1
ATOM 2795 O O . GLU A 1 346 ? -11.525 6.267 34.898 1.00 80.38 346 GLU A O 1
ATOM 2800 N N . LEU A 1 347 ? -12.242 5.024 33.168 1.00 76.06 347 LEU A N 1
ATOM 2801 C CA . LEU A 1 347 ? -12.329 3.730 33.856 1.00 76.06 347 LEU A CA 1
ATOM 2802 C C . LEU A 1 347 ? -10.982 3.290 34.446 1.00 76.06 347 LEU A C 1
ATOM 2804 O O . LEU A 1 347 ? -10.963 2.632 35.478 1.00 76.06 347 LEU A O 1
ATOM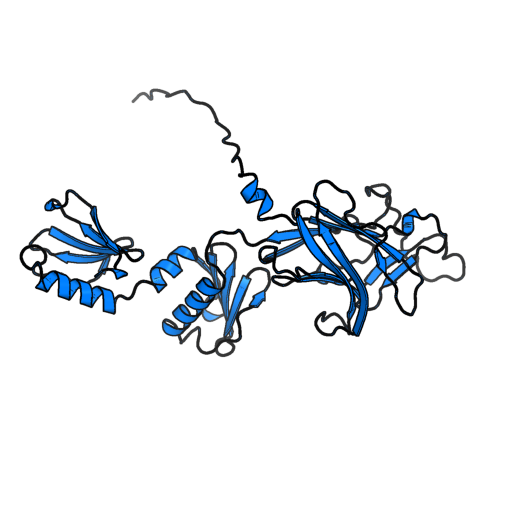 2808 N N . SER A 1 348 ? -9.865 3.694 33.834 1.00 72.06 348 SER A N 1
ATOM 2809 C CA . SER A 1 348 ? -8.496 3.449 34.315 1.00 72.06 348 SER A CA 1
ATOM 2810 C C . SER A 1 348 ? -8.204 4.062 35.694 1.00 72.06 348 SER A C 1
ATOM 2812 O O . SER A 1 348 ? -7.257 3.650 36.365 1.00 72.06 348 SER A O 1
ATOM 2814 N N . HIS A 1 349 ? -8.996 5.051 36.118 1.00 74.75 349 HIS A N 1
ATOM 2815 C CA . HIS A 1 349 ? -8.829 5.761 37.385 1.00 74.75 349 HIS A CA 1
ATOM 2816 C C . HIS A 1 349 ? -9.713 5.231 38.523 1.00 74.75 349 HIS A C 1
ATOM 2818 O O . HIS A 1 349 ? -9.646 5.786 39.626 1.00 74.75 349 HIS A O 1
ATOM 2824 N N . TRP A 1 350 ? -10.531 4.203 38.274 1.00 68.94 350 TRP A N 1
ATOM 2825 C CA . TRP A 1 350 ? -11.489 3.660 39.241 1.00 68.94 350 TRP A CA 1
ATOM 2826 C C . TRP A 1 350 ? -11.048 2.350 39.893 1.00 68.94 350 TRP A C 1
ATOM 2828 O O . TRP A 1 350 ? -10.490 1.477 39.192 1.00 68.94 350 TRP A O 1
#

Secondary structure (DSSP, 8-state):
-------------------HHHHHTT--TT-EEEEEEEEESSS-TTSEEEEEEEEEEE--TTSSSSEEEEEEEETTEEEEEEEEEEETTEEEEEE-GGGTT-TT-EEE--SSEEEEEE-TT--SPPEEEEEEEEEEPPBT--GGGEEE-SSEEEEE-TT-EEE-TTTT-SS-S--PPPSB-TTSTTSBS-EEEEEEEEPPS-S--HHHHHHHHHHHHHH-TTT-SS-PPPEEETTEEEEEETTTTEEEEEETTEEEEEEGGGTEEEEEEEHHHHHHHHT--HHHHHHHHHHHHHH-TTTS-SBPPPEEETTEEEEEETTTTEEEEEETTEEEEEEGGGTEEEEEEEGGG-

Sequence (350 aa):
MNFKKITAYSLLLAGIAMSPHALAAQSFDGHTVNVAFEIWDGDDVSNLLEITNDKDVLASDSTYPDKTDFYVSSPDVDYFDWDIDFNQNVIEMTYASIEANDYDYEYSYIESKGFHFQDTENSLPDIINVTVDAKFAPDDFDPNLVTFDANNIYVNLKGSSCVNPSILITGNWSLIPGCDNPLSPTGFNNQIKLKVEFASDGTNDIVTIDKLYDWAESKYPEYFPTHQDSFYIQGYYARFYQGTDVYIGSLKEYFYVYGTPFGGLLELGKVNYWVEQMDHDEAAINQLYDWLESKYPEYLPTHQDSFYIQRYYARYYQGTDVYIGSLGGSLYAYGTQFGGLLELGELSHW